Protein AF-A0A354BL62-F1 (afdb_monomer_lite)

pLDDT: mean 86.64, std 10.57, range [42.72, 97.19]

Foldseek 3Di:
DPDPVNVDDPLVVVLVVLLVVLVVLVVVLVVLVVLLVVLLVCLQPPQDPVSVVSLVVSLVVLVVSLVVLVVVLVVLVCVLPDPDPPADPVSSVSSVVSNVSSVVSNVSSVVSNVSSVVSVVSNVVNVVVVVVLVVLVVCLVCVLVVVVVVLVVVVPDPDPDDPLVPDPCSVVVSVVVSVVSNVVSVVVCVVVVSD

Radius of gyration: 34.79 Å; chains: 1; bounding box: 54×49×103 Å

Structure (mmCIF, N/CA/C/O backbone):
data_AF-A0A354BL62-F1
#
_entry.id   AF-A0A354BL62-F1
#
loop_
_atom_site.group_PDB
_atom_site.id
_atom_site.type_symbol
_atom_site.label_atom_id
_atom_site.label_alt_id
_atom_site.label_comp_id
_atom_site.label_asym_id
_atom_site.label_entity_id
_atom_site.label_seq_id
_atom_site.pdbx_PDB_ins_code
_atom_site.Cartn_x
_atom_site.Cartn_y
_atom_site.Cartn_z
_atom_site.occupancy
_atom_site.B_iso_or_equiv
_atom_site.auth_seq_id
_atom_site.auth_comp_id
_atom_site.auth_asym_id
_atom_site.auth_atom_id
_atom_site.pdbx_PDB_model_num
ATOM 1 N N . GLY A 1 1 ? -26.476 -28.490 31.263 1.00 42.72 1 GLY A N 1
ATOM 2 C CA . GLY A 1 1 ? -25.142 -27.968 31.622 1.00 42.72 1 GLY A CA 1
ATOM 3 C C . GLY A 1 1 ? -25.288 -26.717 32.466 1.00 42.72 1 GLY A C 1
ATOM 4 O O . GLY A 1 1 ? -26.077 -25.851 32.110 1.00 42.72 1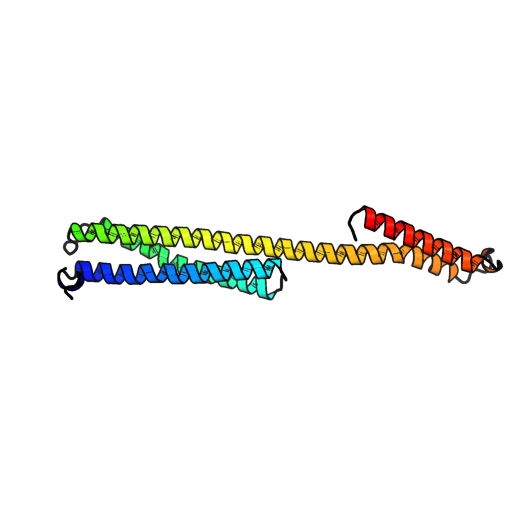 GLY A O 1
ATOM 5 N N . LYS A 1 2 ? -24.596 -26.638 33.608 1.00 45.94 2 LYS A N 1
ATOM 6 C CA . LYS A 1 2 ? -24.601 -25.475 34.512 1.00 45.94 2 LYS A CA 1
ATOM 7 C C . LYS A 1 2 ? -23.584 -24.431 34.017 1.00 45.94 2 LYS A C 1
ATOM 9 O O . LYS A 1 2 ? -22.459 -24.403 34.497 1.00 45.94 2 LYS A O 1
ATOM 14 N N . GLY A 1 3 ? -23.951 -23.618 33.026 1.00 61.97 3 GLY A N 1
ATOM 15 C CA . GLY A 1 3 ? -23.095 -22.517 32.557 1.00 61.97 3 GLY A CA 1
ATOM 16 C C . GLY A 1 3 ? -22.938 -21.431 33.628 1.00 61.97 3 GLY A C 1
ATOM 17 O O . GLY A 1 3 ? -23.894 -21.165 34.357 1.00 61.97 3 GLY A O 1
ATOM 18 N N . ARG A 1 4 ? -21.757 -20.800 33.719 1.00 61.59 4 ARG A N 1
ATOM 19 C CA . ARG A 1 4 ? -21.455 -19.708 34.674 1.00 61.59 4 ARG A CA 1
ATOM 20 C C . ARG A 1 4 ? -22.483 -18.562 34.614 1.00 61.59 4 ARG A C 1
ATOM 22 O O . ARG A 1 4 ? -22.845 -18.025 35.652 1.00 61.59 4 ARG A O 1
ATOM 29 N N . LEU A 1 5 ? -23.074 -18.313 33.439 1.00 63.69 5 LEU A N 1
ATOM 30 C CA . LEU A 1 5 ? -24.197 -17.383 33.229 1.00 63.69 5 LEU A CA 1
ATOM 31 C C . LEU A 1 5 ? -25.442 -17.652 34.092 1.00 63.69 5 LEU A C 1
ATOM 33 O O . LEU A 1 5 ? -26.167 -16.720 34.402 1.00 63.69 5 LEU A O 1
ATOM 37 N N . ARG A 1 6 ? -25.721 -18.907 34.468 1.00 63.19 6 ARG A N 1
ATOM 38 C CA . ARG A 1 6 ? -26.885 -19.258 35.306 1.00 63.19 6 ARG A CA 1
ATOM 39 C C . ARG A 1 6 ? -26.602 -19.186 36.808 1.00 63.19 6 ARG A C 1
ATOM 41 O O . ARG A 1 6 ? -27.535 -19.327 37.589 1.00 63.19 6 ARG A O 1
ATOM 48 N N . GLN A 1 7 ? -25.334 -19.062 37.202 1.00 66.81 7 GLN A N 1
ATOM 49 C CA . GLN A 1 7 ? -24.907 -19.040 38.607 1.00 66.81 7 GLN A CA 1
ATOM 50 C C . GLN A 1 7 ? -24.552 -17.630 39.093 1.00 66.81 7 GLN A C 1
ATOM 52 O O . GLN A 1 7 ? -24.546 -17.400 40.297 1.00 66.81 7 GLN A O 1
ATOM 57 N N . ASN A 1 8 ? -24.283 -16.704 38.171 1.00 67.50 8 ASN A N 1
ATOM 58 C CA . ASN A 1 8 ? -23.889 -15.334 38.477 1.00 67.50 8 ASN A CA 1
ATOM 59 C C . ASN A 1 8 ? -25.064 -14.351 38.329 1.00 67.50 8 ASN A C 1
ATOM 61 O O . ASN A 1 8 ? -26.072 -14.661 37.691 1.00 67.50 8 ASN A O 1
ATOM 65 N N . GLY A 1 9 ? -24.928 -13.172 38.942 1.00 77.94 9 GLY A N 1
ATOM 66 C CA . GLY A 1 9 ? -25.934 -12.112 38.927 1.00 77.94 9 GLY A CA 1
ATOM 67 C C . GLY A 1 9 ? -26.071 -11.392 37.580 1.00 77.94 9 GLY A C 1
ATOM 68 O O . GLY A 1 9 ? -25.424 -11.720 36.583 1.00 77.94 9 GLY A O 1
ATOM 69 N N . SER A 1 10 ? -26.933 -10.372 37.555 1.00 81.12 10 SER A N 1
ATOM 70 C CA . SER A 1 10 ? -27.173 -9.513 36.383 1.00 81.12 10 SER A CA 1
ATOM 71 C C . SER A 1 10 ? -25.921 -8.777 35.891 1.00 81.12 10 SER A C 1
ATOM 73 O O . SER A 1 10 ? -25.842 -8.403 34.725 1.00 81.12 10 SER A O 1
ATOM 75 N N . ASP A 1 11 ? -24.937 -8.592 36.764 1.00 78.50 11 ASP A N 1
ATOM 76 C CA . ASP A 1 11 ? -23.642 -7.980 36.482 1.00 78.50 11 ASP A CA 1
ATOM 77 C C . ASP A 1 11 ? -22.783 -8.827 35.530 1.00 78.50 11 ASP A C 1
ATOM 79 O O . ASP A 1 11 ? -22.207 -8.303 34.575 1.00 78.50 11 ASP A O 1
ATOM 83 N N . TYR A 1 12 ? -22.772 -10.148 35.713 1.00 83.25 12 TYR A N 1
ATOM 84 C CA . TYR A 1 12 ? -22.071 -11.062 34.811 1.00 83.25 12 TYR A CA 1
ATOM 85 C C . TYR A 1 12 ? -22.745 -11.171 33.437 1.00 83.25 12 TYR A C 1
ATOM 87 O O . TYR A 1 12 ? -22.063 -11.356 32.430 1.00 83.25 12 TYR A O 1
ATOM 95 N N . LEU A 1 13 ? -24.074 -11.029 33.372 1.00 85.94 13 LEU A N 1
ATOM 96 C CA . LEU A 1 13 ? -24.797 -11.004 32.097 1.00 85.94 13 LEU A CA 1
ATOM 97 C C . LEU A 1 13 ? -24.405 -9.782 31.254 1.00 85.94 13 LEU A C 1
ATOM 99 O O . LEU A 1 13 ? -24.216 -9.916 30.047 1.00 85.94 13 LEU A O 1
ATOM 103 N N . ILE A 1 14 ? -24.255 -8.611 31.883 1.00 85.25 14 ILE A N 1
ATOM 104 C CA . ILE A 1 14 ? -23.793 -7.392 31.202 1.00 85.25 14 ILE A CA 1
ATOM 105 C C . ILE A 1 14 ? -22.378 -7.594 30.658 1.00 85.25 14 ILE A C 1
ATOM 107 O O . ILE A 1 14 ? -22.141 -7.292 29.491 1.00 85.25 14 ILE A O 1
ATOM 111 N N . TYR A 1 15 ? -21.467 -8.144 31.469 1.00 86.69 15 TYR A N 1
ATOM 112 C CA . TYR A 1 15 ? -20.124 -8.499 31.005 1.00 86.69 15 TYR A CA 1
ATOM 113 C C . TYR A 1 15 ? -20.184 -9.413 29.774 1.00 86.69 15 TYR A C 1
ATOM 115 O O . TYR A 1 15 ? -19.639 -9.048 28.741 1.00 86.69 15 TYR A O 1
ATOM 123 N N . ALA A 1 16 ? -20.906 -10.536 29.844 1.00 87.75 16 ALA A N 1
ATOM 124 C CA . ALA A 1 16 ? -20.961 -11.509 28.752 1.00 87.75 16 ALA A CA 1
ATOM 125 C C . ALA A 1 16 ? -21.545 -10.928 27.448 1.00 87.75 16 ALA A C 1
ATOM 127 O O . ALA A 1 16 ? -21.143 -11.327 26.359 1.00 87.75 16 ALA A O 1
ATOM 128 N N . LEU A 1 17 ? -22.491 -9.988 27.544 1.00 89.62 17 LEU A N 1
ATOM 129 C CA . LEU A 1 17 ? -23.028 -9.287 26.375 1.00 89.62 17 LEU A CA 1
ATOM 130 C C . LEU A 1 17 ? -22.008 -8.324 25.764 1.00 89.62 17 LEU A C 1
ATOM 132 O O . LEU A 1 17 ? -21.897 -8.257 24.543 1.00 89.62 17 LEU A O 1
ATOM 136 N N . ILE A 1 18 ? -21.284 -7.573 26.596 1.00 89.69 18 ILE A N 1
ATOM 137 C CA . ILE A 1 18 ? -20.258 -6.640 26.117 1.00 89.69 18 ILE A CA 1
ATOM 138 C C . ILE A 1 18 ? -19.098 -7.418 25.496 1.00 89.69 18 ILE A C 1
ATOM 140 O O . ILE A 1 18 ? -18.678 -7.074 24.398 1.00 89.69 18 ILE A O 1
ATOM 144 N N . ASP A 1 19 ? -18.635 -8.473 26.160 1.00 90.94 19 ASP A N 1
ATOM 145 C CA . ASP A 1 19 ? -17.568 -9.361 25.698 1.00 90.94 19 ASP A CA 1
ATOM 146 C C . ASP A 1 19 ? -17.887 -9.940 24.312 1.00 90.94 19 ASP A C 1
ATOM 148 O O . ASP A 1 19 ? -17.145 -9.715 23.362 1.00 90.94 19 ASP A O 1
ATOM 152 N N . ALA A 1 20 ? -19.085 -10.509 24.131 1.00 91.50 20 ALA A N 1
ATOM 153 C CA . ALA A 1 20 ? -19.524 -11.030 22.834 1.00 91.50 20 ALA A CA 1
ATOM 154 C C . ALA A 1 20 ? -19.597 -9.960 21.723 1.00 91.50 20 ALA A C 1
ATOM 156 O O . ALA A 1 20 ? -19.364 -10.257 20.549 1.00 91.50 20 ALA A O 1
ATOM 157 N N . VAL A 1 21 ? -19.940 -8.711 22.062 1.00 91.75 21 VAL A N 1
ATOM 158 C CA . VAL A 1 21 ? -19.933 -7.595 21.099 1.00 91.75 21 VAL A CA 1
ATOM 159 C C . VAL A 1 21 ? -18.503 -7.173 20.761 1.00 91.75 21 VAL A C 1
ATOM 161 O O . VAL A 1 21 ? -18.223 -6.872 19.600 1.00 91.75 21 VAL A O 1
ATOM 164 N N . VAL A 1 22 ? -17.609 -7.143 21.752 1.00 92.56 22 VAL A N 1
ATOM 165 C CA . VAL A 1 22 ? -16.188 -6.814 21.581 1.00 92.56 22 VAL A CA 1
ATOM 166 C C . VAL A 1 22 ? -15.492 -7.869 20.722 1.00 92.56 22 VAL A C 1
ATOM 168 O O . VAL A 1 22 ? -14.820 -7.502 19.759 1.00 92.56 22 VAL A O 1
ATOM 171 N N . ASP A 1 23 ? -15.751 -9.151 20.965 1.00 92.44 23 ASP A N 1
ATOM 172 C CA . ASP A 1 23 ? -15.211 -10.262 20.177 1.00 92.44 23 ASP A CA 1
ATOM 173 C C . ASP A 1 23 ? -15.564 -10.156 18.690 1.00 92.44 23 ASP A C 1
ATOM 175 O O . ASP A 1 23 ? -14.730 -10.396 17.813 1.00 92.44 23 ASP A O 1
ATOM 179 N N . GLN A 1 24 ? -16.782 -9.706 18.375 1.00 93.62 24 GLN A N 1
ATOM 180 C CA . GLN A 1 24 ? -17.212 -9.532 16.990 1.00 93.62 24 GLN A CA 1
ATOM 181 C C . GLN A 1 24 ? -16.395 -8.462 16.243 1.00 93.62 24 GLN A C 1
ATOM 183 O O . GLN A 1 24 ? -16.278 -8.531 15.015 1.00 93.62 24 GLN A O 1
ATOM 188 N N . TYR A 1 25 ? -15.799 -7.487 16.942 1.00 94.19 25 TYR A N 1
ATOM 189 C CA . TYR A 1 25 ? -14.906 -6.524 16.293 1.00 94.19 25 TYR A CA 1
ATOM 190 C C . TYR A 1 25 ? -13.630 -7.187 15.779 1.00 94.19 25 TYR A C 1
ATOM 192 O O . TYR A 1 25 ? -13.182 -6.796 14.703 1.00 94.19 25 TYR A O 1
ATOM 200 N N . PHE A 1 26 ? -13.077 -8.199 16.456 1.00 94.62 26 PHE A N 1
ATOM 201 C CA . PHE A 1 26 ? -11.903 -8.916 15.942 1.00 94.62 26 PHE A CA 1
ATOM 202 C C . PHE A 1 26 ? -12.186 -9.550 14.579 1.00 94.62 26 PHE A C 1
ATOM 204 O O . PHE A 1 26 ? -11.425 -9.324 13.642 1.00 94.62 26 PHE A O 1
ATOM 211 N N . ALA A 1 27 ? -13.331 -10.222 14.424 1.00 95.50 27 ALA A N 1
ATOM 212 C CA . ALA A 1 27 ? -13.739 -10.804 13.142 1.00 95.50 27 ALA A CA 1
ATOM 213 C C . ALA A 1 27 ? -13.899 -9.742 12.032 1.00 95.50 27 ALA A C 1
ATOM 215 O O . ALA A 1 27 ? -13.565 -9.973 10.869 1.00 95.50 27 ALA A O 1
ATOM 216 N N . VAL A 1 28 ? -14.397 -8.547 12.375 1.00 95.50 28 VAL A N 1
ATOM 217 C CA . VAL A 1 28 ? -14.493 -7.428 11.422 1.00 95.50 28 VAL A CA 1
ATOM 218 C C . VAL A 1 28 ? -13.107 -6.904 11.040 1.00 95.50 28 VAL A C 1
ATOM 220 O O . VAL A 1 28 ? -12.877 -6.602 9.868 1.00 95.50 28 VAL A O 1
ATOM 223 N N . LEU A 1 29 ? -12.189 -6.779 12.000 1.00 96.31 29 LEU A N 1
ATOM 224 C CA . LEU A 1 29 ? -10.826 -6.309 11.747 1.00 96.31 29 LEU A CA 1
ATOM 225 C C . LEU A 1 29 ? -10.021 -7.300 10.909 1.00 96.31 29 LEU A C 1
ATOM 227 O O . LEU A 1 29 ? -9.321 -6.863 10.001 1.00 96.31 29 LEU A O 1
ATOM 231 N N . GLU A 1 30 ? -10.171 -8.600 11.151 1.00 97.06 30 GLU A N 1
ATOM 232 C CA . GLU A 1 30 ? -9.557 -9.663 10.349 1.00 97.06 30 GLU A CA 1
ATOM 233 C C . GLU A 1 30 ? -10.013 -9.579 8.886 1.00 97.06 30 GLU A C 1
ATOM 235 O O . GLU A 1 30 ? -9.189 -9.453 7.980 1.00 97.06 30 GLU A O 1
ATOM 240 N N . MET A 1 31 ? -11.327 -9.476 8.652 1.00 96.69 31 MET A N 1
ATOM 241 C CA . MET A 1 31 ? -11.879 -9.291 7.304 1.00 96.69 31 MET A CA 1
ATOM 242 C C . MET A 1 31 ? -11.375 -8.005 6.628 1.00 96.69 31 MET A C 1
ATOM 244 O O . MET A 1 31 ? -11.170 -7.967 5.411 1.00 96.69 31 MET A O 1
ATOM 248 N N . LEU A 1 32 ? -11.217 -6.913 7.383 1.00 96.56 32 LEU A N 1
ATOM 249 C CA . LEU A 1 32 ? -10.642 -5.677 6.849 1.00 96.56 32 LEU A CA 1
ATOM 250 C C . LEU A 1 32 ? -9.154 -5.848 6.525 1.00 96.56 32 LEU A C 1
ATOM 252 O O . LEU A 1 32 ? -8.730 -5.347 5.487 1.00 96.56 32 LEU A O 1
ATOM 256 N N . GLY A 1 33 ? -8.399 -6.568 7.355 1.00 97.06 33 GLY A N 1
ATOM 257 C CA . GLY A 1 33 ? -7.001 -6.930 7.117 1.00 97.06 33 GLY A CA 1
ATOM 258 C C . GLY A 1 33 ? -6.815 -7.687 5.809 1.00 97.06 33 GLY A C 1
ATOM 259 O O . GLY A 1 33 ? -6.118 -7.195 4.923 1.00 97.06 33 GLY A O 1
ATOM 260 N N . GLU A 1 34 ? -7.541 -8.788 5.619 1.00 97.12 34 GLU A N 1
ATOM 261 C CA . GLU A 1 34 ? -7.486 -9.575 4.376 1.00 97.12 34 GLU A CA 1
ATOM 262 C C . GLU A 1 34 ? -7.828 -8.731 3.135 1.00 97.12 34 GLU A C 1
ATOM 264 O O . GLU A 1 34 ? -7.203 -8.840 2.076 1.00 97.12 34 GLU A O 1
ATOM 269 N N . ARG A 1 35 ? -8.815 -7.830 3.247 1.00 96.06 35 ARG A N 1
ATOM 270 C CA . ARG A 1 35 ? -9.174 -6.917 2.147 1.00 96.06 35 ARG A CA 1
ATOM 271 C C . ARG A 1 35 ? -8.064 -5.926 1.818 1.00 96.06 35 ARG A C 1
ATOM 273 O O . ARG A 1 35 ? -7.946 -5.540 0.651 1.00 96.06 35 ARG A O 1
ATOM 280 N N . ILE A 1 36 ? -7.304 -5.481 2.817 1.00 96.19 36 ILE A N 1
ATOM 281 C CA . ILE A 1 36 ? -6.159 -4.583 2.634 1.00 96.19 36 ILE A CA 1
ATOM 282 C C . ILE A 1 36 ? -5.022 -5.332 1.947 1.00 96.19 36 ILE A C 1
ATOM 284 O O . ILE A 1 36 ? -4.511 -4.830 0.949 1.00 96.19 36 ILE A O 1
ATOM 288 N N . GLU A 1 37 ? -4.691 -6.540 2.399 1.00 95.38 37 GLU A N 1
ATOM 289 C CA . GLU A 1 37 ? -3.663 -7.384 1.774 1.00 95.38 37 GLU A CA 1
ATOM 290 C C . GLU A 1 37 ? -4.003 -7.683 0.306 1.00 95.38 37 GLU A C 1
ATOM 292 O O . GLU A 1 37 ? -3.226 -7.372 -0.599 1.00 95.38 37 GLU A O 1
ATOM 297 N N . SER A 1 38 ? -5.230 -8.136 0.034 1.00 93.94 38 SER A N 1
ATOM 298 C CA . SER A 1 38 ? -5.716 -8.353 -1.337 1.00 93.94 38 SER A CA 1
ATOM 299 C C . SER A 1 38 ? -5.688 -7.075 -2.188 1.00 93.94 38 SER A C 1
ATOM 301 O O . SER A 1 38 ? -5.540 -7.108 -3.415 1.00 93.94 38 SER A O 1
ATOM 303 N N . LEU A 1 39 ? -5.883 -5.906 -1.574 1.00 94.00 39 LEU A N 1
ATOM 304 C CA . LEU A 1 39 ? -5.743 -4.638 -2.278 1.00 94.00 39 LEU A CA 1
ATOM 305 C C . LEU A 1 39 ? -4.274 -4.334 -2.597 1.00 94.00 39 LEU A C 1
ATOM 307 O O . LEU A 1 39 ? -3.997 -3.914 -3.720 1.00 94.00 39 LEU A O 1
ATOM 311 N N . GLN A 1 40 ? -3.350 -4.565 -1.666 1.00 93.00 40 GLN A N 1
ATOM 312 C CA . GLN A 1 40 ? -1.917 -4.351 -1.881 1.00 93.00 40 GLN A CA 1
ATOM 313 C C . GLN A 1 40 ? -1.380 -5.214 -3.026 1.00 93.00 40 GLN A C 1
ATOM 315 O O . GLN A 1 40 ? -0.710 -4.686 -3.916 1.00 93.00 40 GLN A O 1
ATOM 320 N N . GLU A 1 41 ? -1.757 -6.493 -3.081 1.00 91.94 41 GLU A N 1
ATOM 321 C CA . GLU A 1 41 ? -1.394 -7.378 -4.196 1.00 91.94 41 GLU A CA 1
ATOM 322 C C . GLU A 1 41 ? -1.866 -6.822 -5.549 1.00 91.94 41 GLU A C 1
ATOM 324 O O . GLU A 1 41 ? -1.102 -6.759 -6.516 1.00 91.94 41 GLU A O 1
ATOM 329 N N . ARG A 1 42 ? -3.112 -6.330 -5.617 1.00 89.62 42 ARG A N 1
ATOM 330 C CA . ARG A 1 42 ? -3.671 -5.725 -6.839 1.00 89.62 42 ARG A CA 1
ATOM 331 C C . ARG A 1 42 ? -2.954 -4.440 -7.246 1.00 89.62 42 ARG A C 1
ATOM 333 O O . ARG A 1 42 ? -2.746 -4.222 -8.437 1.00 89.62 42 ARG A O 1
ATOM 340 N N . VAL A 1 43 ? -2.580 -3.594 -6.284 1.00 91.19 43 VAL A N 1
ATOM 341 C CA . VAL A 1 43 ? -1.824 -2.354 -6.538 1.00 91.19 43 VAL A CA 1
ATOM 342 C C . VAL A 1 43 ? -0.463 -2.656 -7.174 1.00 91.19 43 VAL A C 1
ATOM 344 O O . VAL A 1 43 ? -0.022 -1.931 -8.073 1.00 91.19 43 VAL A O 1
ATOM 347 N N . MET A 1 44 ? 0.205 -3.709 -6.703 1.00 87.25 44 MET A N 1
ATOM 348 C CA . MET A 1 44 ? 1.508 -4.120 -7.221 1.00 87.25 44 MET A CA 1
ATOM 349 C C . MET A 1 44 ? 1.404 -4.768 -8.605 1.00 87.25 44 MET A C 1
ATOM 351 O O . MET A 1 44 ? 2.265 -4.524 -9.447 1.00 87.25 44 MET A O 1
ATOM 355 N N . ALA A 1 45 ? 0.361 -5.565 -8.849 1.00 87.50 45 ALA A N 1
ATOM 356 C CA . ALA A 1 45 ? 0.196 -6.287 -10.108 1.00 87.50 45 ALA A CA 1
ATOM 357 C C . ALA A 1 45 ? -0.293 -5.398 -11.266 1.00 87.50 45 ALA A C 1
ATOM 359 O O . ALA A 1 45 ? 0.291 -5.426 -12.349 1.00 87.50 45 ALA A O 1
ATOM 360 N N . ASP A 1 46 ? -1.365 -4.624 -11.062 1.00 86.50 46 ASP A N 1
ATOM 361 C CA . ASP A 1 46 ? -1.960 -3.783 -12.110 1.00 86.50 46 ASP A CA 1
ATOM 362 C C . ASP A 1 46 ? -2.709 -2.582 -11.498 1.00 86.50 46 ASP A C 1
ATOM 364 O O . ASP A 1 46 ? -3.902 -2.675 -11.175 1.00 86.50 46 ASP A O 1
ATOM 368 N N . PRO A 1 47 ? -2.033 -1.433 -11.297 1.00 85.06 47 PRO A N 1
ATOM 369 C CA . PRO A 1 47 ? -2.654 -0.263 -10.690 1.00 85.06 47 PRO A CA 1
ATOM 370 C C . PRO A 1 47 ? -3.690 0.357 -11.639 1.00 85.06 47 PRO A C 1
ATOM 372 O O . PRO A 1 47 ? -3.351 0.969 -12.654 1.00 85.06 47 PRO A O 1
ATOM 375 N N . LYS A 1 48 ? -4.972 0.250 -11.274 1.00 89.62 48 LYS A N 1
ATOM 376 C CA . LYS A 1 48 ? -6.097 0.871 -11.989 1.00 89.62 48 LYS A CA 1
ATOM 377 C C . LYS A 1 48 ? -6.666 2.063 -11.215 1.00 89.62 48 LYS A C 1
ATOM 379 O O . LYS A 1 48 ? -6.577 2.086 -9.987 1.00 89.62 48 LYS A O 1
ATOM 384 N N . PRO A 1 49 ? -7.347 3.012 -11.887 1.00 86.38 49 PRO A N 1
ATOM 385 C CA . PRO A 1 49 ? -8.048 4.107 -11.208 1.00 86.38 49 PRO A CA 1
ATOM 386 C C . PRO A 1 49 ? -9.060 3.628 -10.151 1.00 86.38 49 PRO A C 1
ATOM 388 O O . PRO A 1 49 ? -9.237 4.268 -9.117 1.00 86.38 49 PRO A O 1
ATOM 391 N N . GLU A 1 50 ? -9.690 2.473 -10.377 1.00 90.12 50 GLU A N 1
ATOM 392 C CA . GLU A 1 50 ? -10.601 1.820 -9.425 1.00 90.12 50 GLU A CA 1
ATOM 393 C C . GLU A 1 50 ? -9.897 1.410 -8.122 1.00 90.12 50 GLU A C 1
ATOM 395 O O . GLU A 1 50 ? -10.487 1.462 -7.042 1.00 90.12 50 GLU A O 1
ATOM 400 N N . THR A 1 51 ? -8.613 1.051 -8.187 1.00 90.19 51 THR A N 1
ATOM 401 C CA . THR A 1 51 ? -7.820 0.663 -7.016 1.00 90.19 51 THR A CA 1
ATOM 402 C C . THR A 1 51 ? -7.705 1.818 -6.021 1.00 90.19 51 THR A C 1
ATOM 404 O O . THR A 1 51 ? -7.852 1.606 -4.818 1.00 90.19 51 THR A O 1
ATOM 407 N N . LEU A 1 52 ? -7.554 3.055 -6.508 1.00 91.69 52 LEU A N 1
ATOM 408 C CA . LEU A 1 52 ? -7.537 4.252 -5.663 1.00 91.69 52 LEU A CA 1
ATOM 409 C C . LEU A 1 52 ? -8.874 4.460 -4.932 1.00 91.69 52 LEU A C 1
ATOM 411 O O . LEU A 1 52 ? -8.893 4.800 -3.747 1.00 91.69 52 LEU A O 1
ATOM 415 N N . GLN A 1 53 ? -10.000 4.212 -5.608 1.00 92.81 53 GLN A N 1
ATOM 416 C CA . GLN A 1 53 ? -11.323 4.294 -4.981 1.00 92.81 53 GLN A CA 1
ATOM 417 C C . GLN A 1 53 ? -11.473 3.257 -3.862 1.00 92.81 53 GLN A C 1
ATOM 419 O O . GLN A 1 53 ? -11.967 3.586 -2.781 1.00 92.81 53 GLN A O 1
ATOM 424 N N . ASN A 1 54 ? -10.980 2.035 -4.082 1.00 93.38 54 ASN A N 1
ATOM 425 C CA . ASN A 1 54 ? -10.997 0.973 -3.077 1.00 93.38 54 ASN A CA 1
ATOM 426 C C . ASN A 1 54 ? -10.120 1.306 -1.854 1.00 93.38 54 ASN A C 1
ATOM 428 O O . ASN A 1 54 ? -10.557 1.083 -0.723 1.00 93.38 54 ASN A O 1
ATOM 432 N N . ILE A 1 55 ? -8.942 1.919 -2.049 1.00 94.38 55 ILE A N 1
ATOM 433 C CA . ILE A 1 55 ? -8.093 2.424 -0.947 1.00 94.38 55 ILE A CA 1
ATOM 434 C C . ILE A 1 55 ? -8.873 3.436 -0.099 1.00 94.38 55 ILE A C 1
ATOM 436 O O . ILE A 1 55 ? -8.932 3.329 1.130 1.00 94.38 55 ILE A O 1
ATOM 440 N N . HIS A 1 56 ? -9.520 4.412 -0.742 1.00 94.19 56 HIS A N 1
ATOM 441 C CA . HIS A 1 56 ? -10.320 5.412 -0.034 1.00 94.19 56 HIS A CA 1
ATOM 442 C C . HIS A 1 56 ? -11.536 4.804 0.677 1.00 94.19 56 HIS A C 1
ATOM 444 O O . HIS A 1 56 ? -11.867 5.235 1.786 1.00 94.19 56 HIS A O 1
ATOM 450 N N . ALA A 1 57 ? -12.185 3.803 0.079 1.00 95.25 57 ALA A N 1
ATOM 451 C CA . ALA A 1 57 ? -13.300 3.093 0.694 1.00 95.25 57 ALA A CA 1
ATOM 452 C C . ALA A 1 57 ? -12.866 2.370 1.980 1.00 95.25 57 ALA A C 1
ATOM 454 O O . ALA A 1 57 ? -13.494 2.574 3.022 1.00 95.25 57 ALA A O 1
ATOM 455 N N . LEU A 1 58 ? -11.757 1.620 1.947 1.00 95.81 58 LEU A N 1
ATOM 456 C CA . LEU A 1 58 ? -11.197 0.956 3.133 1.00 95.81 58 LEU A CA 1
ATOM 457 C C . LEU A 1 58 ? -10.785 1.966 4.209 1.00 95.81 58 LEU A C 1
ATOM 459 O O . LEU A 1 58 ? -11.118 1.794 5.382 1.00 95.81 58 LEU A O 1
ATOM 463 N N . LYS A 1 59 ? -10.161 3.086 3.819 1.00 95.25 59 LYS A N 1
ATOM 464 C CA . LYS A 1 59 ? -9.817 4.172 4.753 1.00 95.25 59 LYS A CA 1
ATOM 465 C C . LYS A 1 59 ? -11.051 4.733 5.467 1.00 95.25 59 LYS A C 1
ATOM 467 O O . LYS A 1 59 ? -10.996 5.001 6.668 1.00 95.25 59 LYS A O 1
ATOM 472 N N . ARG A 1 60 ? -12.171 4.910 4.752 1.00 95.75 60 ARG A N 1
ATOM 473 C CA . ARG A 1 60 ? -13.444 5.357 5.350 1.00 95.75 60 ARG A CA 1
ATOM 474 C C . ARG A 1 60 ? -14.055 4.295 6.263 1.00 95.75 60 ARG A C 1
ATOM 476 O O . ARG A 1 60 ? -14.549 4.661 7.325 1.00 95.75 60 ARG A O 1
ATOM 483 N N . GLN A 1 61 ? -14.004 3.018 5.880 1.00 95.62 61 GLN A N 1
ATOM 484 C CA . GLN A 1 61 ? -14.497 1.910 6.708 1.00 95.62 61 GLN A CA 1
ATOM 485 C C . GLN A 1 61 ? -13.717 1.806 8.027 1.00 95.62 61 GLN A C 1
ATOM 487 O O . GLN A 1 61 ? -14.334 1.807 9.088 1.00 95.62 61 GLN A O 1
ATOM 492 N N . LEU A 1 62 ? -12.381 1.848 7.994 1.00 95.44 62 LEU A N 1
ATOM 493 C CA . LEU A 1 62 ? -11.557 1.861 9.211 1.00 95.44 62 LEU A CA 1
ATOM 494 C C . LEU A 1 62 ? -11.843 3.073 10.103 1.00 95.44 62 LEU A C 1
ATOM 496 O O . LEU A 1 62 ? -11.926 2.946 11.321 1.00 95.44 62 LEU A O 1
ATOM 500 N N . LEU A 1 63 ? -12.035 4.257 9.511 1.00 95.12 63 LEU A N 1
ATOM 501 C CA . LEU A 1 63 ? -12.393 5.456 10.272 1.00 95.12 63 LEU A CA 1
ATOM 502 C C . LEU A 1 63 ? -13.762 5.311 10.956 1.00 95.12 63 LEU A C 1
ATOM 504 O O . LEU A 1 63 ? -13.942 5.791 12.075 1.00 95.12 63 LEU A O 1
ATOM 508 N N . PHE A 1 64 ? -14.721 4.662 10.293 1.00 95.19 64 PHE A N 1
ATOM 509 C CA . PHE A 1 64 ? -16.025 4.362 10.876 1.00 95.19 64 PHE A CA 1
ATOM 510 C C . PHE A 1 64 ? -15.892 3.418 12.077 1.00 95.19 64 PHE A C 1
ATOM 512 O O . PHE A 1 64 ? -16.392 3.748 13.152 1.00 95.19 64 PHE A O 1
ATOM 519 N N . VAL A 1 65 ? -15.143 2.317 11.935 1.00 94.12 65 VAL A N 1
ATOM 520 C CA . VAL A 1 65 ? -14.886 1.376 13.041 1.00 94.12 65 VAL A CA 1
ATOM 521 C C . VAL A 1 65 ? -14.174 2.083 14.197 1.00 94.12 65 VAL A C 1
ATOM 523 O O . VAL A 1 65 ? -14.623 1.994 15.337 1.00 94.12 65 VAL A O 1
ATOM 526 N N . ARG A 1 66 ? -13.142 2.890 13.916 1.00 94.00 66 ARG A N 1
ATOM 527 C CA . ARG A 1 66 ? -12.438 3.680 14.940 1.00 94.00 66 ARG A CA 1
ATOM 528 C C . ARG A 1 66 ? -13.387 4.573 15.739 1.00 94.00 66 ARG A C 1
ATOM 530 O O . ARG A 1 66 ? -13.284 4.634 16.960 1.00 94.00 66 ARG A O 1
ATOM 537 N N . ARG A 1 67 ? -14.300 5.281 15.065 1.00 93.56 67 ARG A N 1
ATOM 538 C CA . ARG A 1 67 ? -15.273 6.169 15.726 1.00 93.56 67 ARG A CA 1
ATOM 539 C C . ARG A 1 67 ? -16.256 5.409 16.619 1.00 93.56 67 ARG A C 1
ATOM 541 O O . ARG A 1 67 ? -16.732 5.998 17.581 1.00 93.56 67 ARG A O 1
ATOM 548 N N . ALA A 1 68 ? -16.543 4.144 16.312 1.00 91.38 68 ALA A N 1
ATOM 549 C CA . ALA A 1 68 ? -17.396 3.286 17.133 1.00 91.38 68 ALA A CA 1
ATOM 550 C C . ALA A 1 68 ? -16.645 2.684 18.336 1.00 91.38 68 ALA A C 1
ATOM 552 O O . ALA A 1 68 ? -17.179 2.656 19.441 1.00 91.38 68 ALA A O 1
ATOM 553 N N . VAL A 1 69 ? -15.397 2.248 18.139 1.00 92.25 69 VAL A N 1
ATOM 554 C CA . VAL A 1 69 ? -14.594 1.558 19.165 1.00 92.25 69 VAL A CA 1
ATOM 555 C C . VAL A 1 69 ? -13.962 2.530 20.166 1.00 92.25 69 VAL A C 1
ATOM 557 O O . VAL A 1 69 ? -13.865 2.225 21.352 1.00 92.25 69 VAL A O 1
ATOM 560 N N . TRP A 1 70 ? -13.539 3.720 19.732 1.00 90.75 70 TRP A N 1
ATOM 561 C CA . TRP A 1 70 ? -12.819 4.646 20.614 1.00 90.75 70 TRP A CA 1
ATOM 562 C C . TRP A 1 70 ? -13.617 5.057 21.867 1.00 90.75 70 TRP A C 1
ATOM 564 O O . TRP A 1 70 ? -13.065 4.971 22.964 1.00 90.75 70 TRP A O 1
ATOM 574 N N . PRO A 1 71 ? -14.909 5.436 21.770 1.00 91.06 71 PRO A N 1
ATOM 575 C CA . PRO A 1 71 ? -15.714 5.741 22.953 1.00 91.06 71 PRO A CA 1
ATOM 576 C C . PRO A 1 71 ? -15.934 4.520 23.855 1.00 91.06 71 PRO A C 1
ATOM 578 O O . PRO A 1 71 ? -16.054 4.672 25.069 1.00 91.06 71 PRO A O 1
ATOM 581 N N . LEU A 1 72 ? -15.961 3.310 23.281 1.00 88.56 72 LEU A N 1
ATOM 582 C CA . LEU A 1 72 ? -16.133 2.065 24.031 1.00 88.56 72 LEU A CA 1
ATOM 583 C C . LEU A 1 72 ? -14.960 1.828 24.989 1.00 88.56 72 LEU A C 1
ATOM 585 O O . LEU A 1 72 ? -15.180 1.443 26.136 1.00 88.56 72 LEU A O 1
ATOM 589 N N . ARG A 1 73 ? -13.730 2.143 24.562 1.00 88.56 73 ARG A N 1
ATOM 590 C CA . ARG A 1 73 ? -12.533 2.083 25.418 1.00 88.56 73 ARG A CA 1
ATOM 591 C C . ARG A 1 73 ? -12.706 2.922 26.681 1.00 88.56 73 ARG A C 1
ATOM 593 O O . ARG A 1 73 ? -12.403 2.469 27.782 1.00 88.56 73 ARG A O 1
ATOM 600 N N . GLU A 1 74 ? -13.186 4.148 26.517 1.00 87.81 74 GLU A N 1
ATOM 601 C CA . GLU A 1 74 ? -13.350 5.088 27.623 1.00 87.81 74 GLU A CA 1
ATOM 602 C C . GLU A 1 74 ? -14.530 4.702 28.523 1.00 87.81 74 GLU A C 1
ATOM 604 O O . GLU A 1 74 ? -14.409 4.738 29.747 1.00 87.81 74 GLU A O 1
ATOM 609 N N . ALA A 1 75 ? -15.627 4.221 27.930 1.00 88.31 75 ALA A N 1
ATOM 610 C CA . ALA A 1 75 ? -16.773 3.688 28.660 1.00 88.31 75 ALA A CA 1
ATOM 611 C C . ALA A 1 75 ? -16.397 2.477 29.532 1.00 88.31 75 ALA A C 1
ATOM 613 O O . ALA A 1 75 ? -16.744 2.450 30.713 1.00 88.31 75 ALA A O 1
ATOM 614 N N . ILE A 1 76 ? -15.644 1.511 28.994 1.00 86.75 76 ILE A N 1
ATOM 615 C CA . ILE A 1 76 ? -15.206 0.325 29.749 1.00 86.75 76 ILE A CA 1
ATOM 616 C C . ILE A 1 76 ? -14.178 0.707 30.819 1.00 86.75 76 ILE A C 1
ATOM 618 O O . ILE A 1 76 ? -14.255 0.203 31.936 1.00 86.75 76 ILE A O 1
ATOM 622 N N . ASN A 1 77 ? -13.255 1.631 30.530 1.00 86.44 77 ASN A N 1
ATOM 623 C CA . ASN A 1 77 ? -12.311 2.133 31.535 1.00 86.44 77 ASN A CA 1
ATOM 624 C C . ASN A 1 77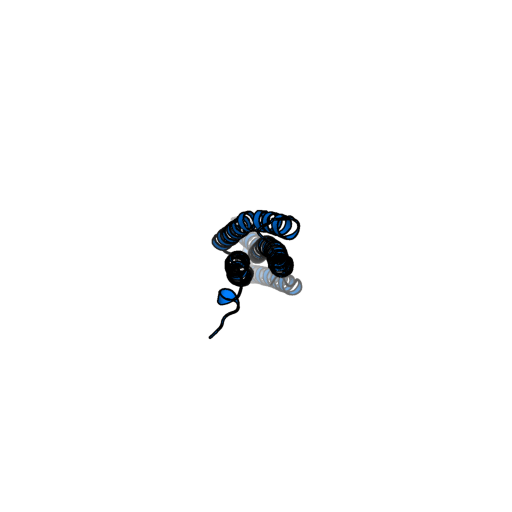 ? -13.024 2.827 32.705 1.00 86.44 77 ASN A C 1
ATOM 626 O O . ASN A 1 77 ? -12.638 2.666 33.862 1.00 86.44 77 ASN A O 1
ATOM 630 N N . ASN A 1 78 ? -14.080 3.590 32.421 1.00 85.44 78 ASN A N 1
ATOM 631 C CA . ASN A 1 78 ? -14.893 4.194 33.469 1.00 85.44 78 ASN A CA 1
ATOM 632 C C . ASN A 1 78 ? -15.640 3.121 34.264 1.00 85.44 78 ASN A C 1
ATOM 634 O O . ASN A 1 78 ? -15.686 3.204 35.489 1.00 85.44 78 ASN A O 1
ATOM 638 N N . LEU A 1 79 ? -16.169 2.092 33.599 1.00 80.75 79 LEU A N 1
ATOM 639 C CA . LEU A 1 79 ? -16.887 0.999 34.253 1.00 80.75 79 LEU A CA 1
ATOM 640 C C . LEU A 1 79 ? -15.971 0.133 35.136 1.00 80.75 79 LEU A C 1
ATOM 642 O O . LEU A 1 79 ? -16.393 -0.295 36.205 1.00 80.75 79 LEU A O 1
ATOM 646 N N . SER A 1 80 ? -14.712 -0.074 34.734 1.00 76.94 80 SER A N 1
ATOM 647 C CA . SER A 1 80 ? -13.729 -0.846 35.506 1.00 76.94 80 SER A CA 1
ATOM 648 C C . SER A 1 80 ? -13.211 -0.102 36.743 1.00 76.94 80 SER A C 1
ATOM 650 O O . SER A 1 80 ? -12.854 -0.738 37.735 1.00 76.94 80 SER A O 1
ATOM 652 N N . ARG A 1 81 ? -13.190 1.239 36.706 1.00 77.62 81 ARG A N 1
ATOM 653 C CA . ARG A 1 81 ? -12.737 2.098 37.816 1.00 77.62 81 ARG A CA 1
ATOM 654 C C . ARG A 1 81 ? -13.860 2.581 38.732 1.00 77.62 81 ARG A C 1
ATOM 656 O O . ARG A 1 81 ? -13.575 2.995 39.851 1.00 77.62 81 ARG A O 1
ATOM 663 N N . SER A 1 82 ? -15.107 2.574 38.269 1.00 71.50 82 SER A N 1
ATOM 664 C CA . SER A 1 82 ? -16.235 3.103 39.040 1.00 71.50 82 SER A CA 1
ATOM 665 C C . SER A 1 82 ? -16.622 2.170 40.184 1.00 71.50 82 SER A C 1
ATOM 667 O O . SER A 1 82 ? -16.798 0.965 40.002 1.00 71.50 82 SER A O 1
ATOM 669 N N . GLU A 1 83 ? -16.840 2.740 41.368 1.00 65.06 83 GLU A N 1
ATOM 670 C CA . GLU A 1 83 ? -17.482 2.057 42.493 1.00 65.06 83 GLU A CA 1
ATOM 671 C C . GLU A 1 83 ? -19.002 2.019 42.273 1.00 65.06 83 GLU A C 1
ATOM 673 O O . GLU A 1 83 ? -19.777 2.733 42.907 1.00 65.06 83 GLU A O 1
ATOM 678 N N . CYS A 1 84 ? -19.451 1.218 41.303 1.00 66.12 84 CYS A N 1
ATOM 679 C CA . CYS A 1 84 ? -20.878 1.003 41.089 1.00 66.12 84 CYS A CA 1
ATOM 680 C C . CYS A 1 84 ? -21.430 0.009 42.126 1.00 66.12 84 CYS A C 1
ATOM 682 O O . CYS A 1 84 ? -20.926 -1.111 42.200 1.00 66.12 84 CYS A O 1
ATOM 684 N N . PRO A 1 85 ? -22.533 0.331 42.833 1.00 64.81 85 PRO A N 1
ATOM 685 C CA . PRO A 1 85 ? -23.165 -0.572 43.807 1.00 64.81 85 PRO A CA 1
ATOM 686 C C . PRO A 1 85 ? -23.620 -1.915 43.214 1.00 64.81 85 PRO A C 1
ATOM 688 O O . PRO A 1 85 ? -23.847 -2.877 43.938 1.00 64.81 85 PRO A O 1
ATOM 691 N N . PHE A 1 86 ? -23.781 -1.964 41.890 1.00 65.75 86 PHE A N 1
ATOM 692 C CA . PHE A 1 86 ? -24.254 -3.124 41.139 1.00 65.75 86 PHE A CA 1
ATOM 693 C C . PHE A 1 86 ? -23.121 -4.021 40.610 1.00 65.75 86 PHE A C 1
ATOM 695 O O . PHE A 1 86 ? -23.412 -5.079 40.060 1.00 65.75 86 PHE A O 1
ATOM 702 N N . LEU A 1 87 ? -21.851 -3.615 40.750 1.00 67.25 87 LEU A N 1
ATOM 703 C CA . LEU A 1 87 ? -20.682 -4.368 40.284 1.00 67.25 87 LEU A CA 1
ATOM 704 C C . LEU A 1 87 ? -19.909 -4.936 41.475 1.00 67.25 87 LEU A C 1
ATOM 706 O O . LEU A 1 87 ? -19.272 -4.199 42.225 1.00 67.25 87 LEU A O 1
ATOM 710 N N . HIS A 1 88 ? -19.930 -6.259 41.624 1.00 71.00 88 HIS A N 1
ATOM 711 C CA . HIS A 1 88 ? -19.130 -6.937 42.641 1.00 71.00 88 HIS A CA 1
ATOM 712 C C . HIS A 1 88 ? -17.654 -7.027 42.209 1.00 71.00 88 HIS A C 1
ATOM 714 O O . HIS A 1 88 ? -17.347 -7.114 41.021 1.00 71.00 88 HIS A O 1
ATOM 720 N N . GLU A 1 89 ? -16.729 -7.054 43.176 1.00 69.50 89 GLU A N 1
ATOM 721 C CA . GLU A 1 89 ? -15.276 -7.194 42.952 1.00 69.50 89 GLU A CA 1
ATOM 722 C C . GLU A 1 89 ? -14.857 -8.298 41.954 1.00 69.50 89 GLU A C 1
ATOM 724 O O . GLU A 1 89 ? -14.072 -8.002 41.052 1.00 69.50 89 GLU A O 1
ATOM 729 N N . PRO A 1 90 ? -15.384 -9.542 42.003 1.00 72.62 90 PRO A N 1
ATOM 730 C CA . PRO A 1 90 ? -15.048 -10.558 40.998 1.00 72.62 90 PRO A CA 1
ATOM 731 C C . PRO A 1 90 ? -15.453 -10.161 39.570 1.00 72.62 90 PRO A C 1
ATOM 733 O O . PRO A 1 90 ? -14.807 -10.579 38.612 1.00 72.62 90 PRO A O 1
ATOM 736 N N . THR A 1 91 ? -16.485 -9.329 39.414 1.00 73.94 91 THR A N 1
ATOM 737 C CA . THR A 1 91 ? -16.973 -8.861 38.113 1.00 73.94 91 THR A CA 1
ATOM 738 C C . THR A 1 91 ? -16.067 -7.779 37.520 1.00 73.94 91 THR A C 1
ATOM 740 O O . THR A 1 91 ? -15.891 -7.727 36.304 1.00 73.94 91 THR A O 1
ATOM 743 N N . LYS A 1 92 ? -15.390 -6.979 38.358 1.00 75.38 92 LYS A N 1
ATOM 744 C CA . LYS A 1 92 ? -14.400 -5.983 37.903 1.00 75.38 92 LYS A CA 1
ATOM 745 C C . LYS A 1 92 ? -13.216 -6.619 37.167 1.00 75.38 92 LYS A C 1
ATOM 747 O O . LYS A 1 92 ? -12.697 -6.022 36.226 1.00 75.38 92 LYS A O 1
ATOM 752 N N . LEU A 1 93 ? -12.815 -7.834 37.557 1.00 80.50 93 LEU A N 1
ATOM 753 C CA . LEU A 1 93 ? -11.731 -8.564 36.892 1.00 80.50 93 LEU A CA 1
ATOM 754 C C . LEU A 1 93 ? -12.101 -8.941 35.448 1.00 80.50 93 LEU A C 1
ATOM 756 O O . LEU A 1 93 ? -11.273 -8.804 34.556 1.00 80.50 93 LEU A O 1
ATOM 760 N N . PHE A 1 94 ? -13.356 -9.332 35.209 1.00 83.44 94 PHE A N 1
ATOM 761 C CA . PHE A 1 94 ? -13.863 -9.615 33.864 1.00 83.44 94 PHE A CA 1
ATOM 762 C C . PHE A 1 94 ? -13.934 -8.350 32.993 1.00 83.44 94 PHE A C 1
ATOM 764 O O . PHE A 1 94 ? -13.565 -8.384 31.829 1.00 83.44 94 PHE A O 1
ATOM 771 N N . PHE A 1 95 ? -14.321 -7.197 33.550 1.00 83.88 95 PHE A N 1
ATOM 772 C CA . PHE A 1 95 ? -14.304 -5.931 32.800 1.00 83.88 95 PHE A CA 1
ATOM 773 C C . PHE A 1 95 ? -12.901 -5.455 32.414 1.00 83.88 95 PHE A C 1
ATOM 775 O O . PHE A 1 95 ? -12.751 -4.746 31.419 1.00 83.88 95 PHE A O 1
ATOM 782 N N . ARG A 1 96 ? -11.875 -5.829 33.185 1.00 85.19 96 ARG A N 1
ATOM 783 C CA . ARG A 1 96 ? -10.481 -5.551 32.830 1.00 85.19 96 ARG A CA 1
ATOM 784 C C . ARG A 1 96 ? -10.047 -6.328 31.585 1.00 85.19 96 ARG A C 1
ATOM 786 O O . ARG A 1 96 ? -9.393 -5.744 30.737 1.00 85.19 96 ARG A O 1
ATOM 793 N N . ASP A 1 97 ? -10.475 -7.580 31.458 1.00 88.38 97 ASP A N 1
ATOM 794 C CA . ASP A 1 97 ? -10.232 -8.408 30.270 1.00 88.38 97 ASP A CA 1
ATOM 795 C C . ASP A 1 97 ? -10.842 -7.769 29.009 1.00 88.38 97 ASP A C 1
ATOM 797 O O . ASP A 1 97 ? -10.147 -7.510 28.030 1.00 88.38 97 ASP A O 1
ATOM 801 N N . VAL A 1 98 ? -12.110 -7.340 29.087 1.00 90.88 98 VAL A N 1
ATOM 802 C CA . VAL A 1 98 ? -12.766 -6.603 27.988 1.00 90.88 98 VAL A CA 1
ATOM 803 C C . VAL A 1 98 ? -12.039 -5.291 27.671 1.00 90.88 98 VAL A C 1
ATOM 805 O O . VAL A 1 98 ? -11.919 -4.908 26.507 1.00 90.88 98 VAL A O 1
ATOM 808 N N . TYR A 1 99 ? -11.558 -4.569 28.689 1.00 90.94 99 TYR A N 1
ATOM 809 C CA . TYR A 1 99 ? -10.775 -3.353 28.467 1.00 90.94 99 TYR A CA 1
ATOM 810 C C . TYR A 1 99 ? -9.502 -3.653 27.669 1.00 90.94 99 TYR A C 1
ATOM 812 O O . TYR A 1 99 ? -9.219 -2.942 26.702 1.00 90.94 99 TYR A O 1
ATOM 820 N N . ASP A 1 100 ? -8.776 -4.708 28.040 1.00 91.44 100 ASP A N 1
ATOM 821 C CA . ASP A 1 100 ? -7.561 -5.138 27.350 1.00 91.44 100 ASP A CA 1
ATOM 822 C C . ASP A 1 100 ? -7.876 -5.550 25.894 1.00 91.44 100 ASP A C 1
ATOM 824 O O . ASP A 1 100 ? -7.188 -5.097 24.973 1.00 91.44 100 ASP A O 1
ATOM 828 N N . HIS A 1 101 ? -8.983 -6.267 25.647 1.00 94.06 101 HIS A N 1
ATOM 829 C CA . HIS A 1 101 ? -9.465 -6.571 24.289 1.00 94.06 101 HIS A CA 1
ATOM 830 C C . HIS A 1 101 ? -9.768 -5.308 23.472 1.00 94.06 101 HIS A C 1
ATOM 832 O O . HIS A 1 101 ? -9.360 -5.193 22.315 1.00 94.06 101 HIS A O 1
ATOM 838 N N . VAL A 1 102 ? -10.443 -4.315 24.055 1.00 93.81 102 VAL A N 1
ATOM 839 C CA . VAL A 1 102 ? -10.747 -3.065 23.343 1.00 93.81 102 VAL A CA 1
ATOM 840 C C . VAL A 1 102 ? -9.489 -2.254 23.047 1.00 93.81 102 VAL A C 1
ATOM 842 O O . VAL A 1 102 ? -9.399 -1.655 21.973 1.00 93.81 102 VAL A O 1
ATOM 845 N N . VAL A 1 103 ? -8.502 -2.244 23.945 1.00 93.44 103 VAL A N 1
ATOM 846 C CA . VAL A 1 103 ? -7.193 -1.634 23.663 1.00 93.44 103 VAL A CA 1
ATOM 847 C C . VAL A 1 103 ? -6.531 -2.330 22.473 1.00 93.44 103 VAL A C 1
ATOM 849 O O . VAL A 1 103 ? -6.143 -1.650 21.524 1.00 93.44 103 VAL A O 1
ATOM 852 N N . GLN A 1 104 ? -6.506 -3.664 22.457 1.00 95.62 104 GLN A N 1
ATOM 853 C CA . GLN A 1 104 ? -5.948 -4.437 21.345 1.00 95.62 104 GLN A CA 1
ATOM 854 C C . GLN A 1 104 ? -6.657 -4.149 20.009 1.00 95.62 104 GLN A C 1
ATOM 856 O O . GLN A 1 104 ? -6.002 -4.008 18.974 1.00 95.62 104 GLN A O 1
ATOM 861 N N . ILE A 1 105 ? -7.985 -4.013 20.013 1.00 95.75 105 ILE A N 1
ATOM 862 C CA . ILE A 1 105 ? -8.776 -3.637 18.828 1.00 95.75 105 ILE A CA 1
ATOM 863 C C . ILE A 1 105 ? -8.385 -2.236 18.343 1.00 95.75 105 ILE A C 1
ATOM 865 O O . ILE A 1 105 ? -8.195 -2.040 17.142 1.00 95.75 105 ILE A O 1
ATOM 869 N N . VAL A 1 106 ? -8.250 -1.258 19.245 1.00 94.38 106 VAL A N 1
ATOM 870 C CA . VAL A 1 106 ? -7.828 0.107 18.883 1.00 94.38 106 VAL A CA 1
ATOM 871 C C . VAL A 1 106 ? -6.438 0.104 18.251 1.00 94.38 106 VAL A C 1
ATOM 873 O O . VAL A 1 106 ? -6.262 0.720 17.200 1.00 94.38 106 VAL A O 1
ATOM 876 N N . ASP A 1 107 ? -5.485 -0.611 18.842 1.00 95.38 107 ASP A N 1
ATOM 877 C CA . ASP A 1 107 ? -4.123 -0.702 18.312 1.00 95.38 107 ASP A CA 1
ATOM 878 C C . ASP A 1 107 ? -4.118 -1.370 16.928 1.00 95.38 107 ASP A C 1
ATOM 880 O O . ASP A 1 107 ? -3.525 -0.846 15.983 1.00 95.38 107 ASP A O 1
ATOM 884 N N . THR A 1 108 ? -4.888 -2.450 16.763 1.00 96.88 108 THR A N 1
ATOM 885 C CA . THR A 1 108 ? -5.052 -3.146 15.475 1.00 96.88 108 THR A CA 1
ATOM 886 C C . THR A 1 108 ? -5.655 -2.230 14.407 1.00 96.88 108 THR A C 1
ATOM 888 O O . THR A 1 108 ? -5.210 -2.229 13.258 1.00 96.88 108 THR A O 1
ATOM 891 N N . ILE A 1 109 ? -6.645 -1.402 14.762 1.00 96.38 109 ILE A N 1
ATOM 892 C CA . ILE A 1 109 ? -7.216 -0.402 13.846 1.00 96.38 109 ILE A CA 1
ATOM 893 C C . ILE A 1 109 ? -6.141 0.582 13.380 1.00 96.38 109 ILE A C 1
ATOM 895 O O . ILE A 1 109 ? -6.114 0.921 12.195 1.00 96.38 109 ILE A O 1
ATOM 899 N N . GLU A 1 110 ? -5.268 1.054 14.271 1.00 95.25 110 GLU A N 1
ATOM 900 C CA . GLU A 1 110 ? -4.186 1.960 13.880 1.00 95.25 110 GLU A CA 1
ATOM 901 C C . GLU A 1 110 ? -3.193 1.275 12.937 1.00 95.25 110 GLU A C 1
ATOM 903 O O . GLU A 1 110 ? -2.892 1.843 11.884 1.00 95.25 110 GLU A O 1
ATOM 908 N N . THR A 1 111 ? -2.802 0.027 13.211 1.00 97.19 111 THR A N 1
ATOM 909 C CA . THR A 1 111 ? -1.951 -0.755 12.297 1.00 97.19 111 THR A CA 1
ATOM 910 C C . THR A 1 111 ? -2.599 -0.920 10.916 1.00 97.19 111 THR A C 1
ATOM 912 O O . THR A 1 111 ? -1.964 -0.683 9.888 1.00 97.19 111 THR A O 1
ATOM 915 N N . LEU A 1 112 ? -3.894 -1.250 10.852 1.00 97.19 112 LEU A N 1
ATOM 916 C CA . LEU A 1 112 ? -4.625 -1.361 9.581 1.00 97.19 112 LEU A CA 1
ATOM 917 C C . LEU A 1 112 ? -4.706 -0.018 8.838 1.00 97.19 112 LEU A C 1
ATOM 919 O O . LEU A 1 112 ? -4.625 0.024 7.608 1.00 97.19 112 LEU A O 1
ATOM 923 N N . ARG A 1 113 ? -4.830 1.105 9.556 1.00 95.44 113 ARG A N 1
ATOM 924 C CA . ARG A 1 113 ? -4.810 2.449 8.949 1.00 95.44 113 ARG A CA 1
ATOM 925 C C . ARG A 1 113 ? -3.444 2.793 8.364 1.00 95.44 113 ARG A C 1
ATOM 927 O O . ARG A 1 113 ? -3.396 3.428 7.303 1.00 95.44 113 ARG A O 1
ATOM 934 N N . GLU A 1 114 ? -2.363 2.393 9.025 1.00 96.12 114 GLU A N 1
ATOM 935 C CA . GLU A 1 114 ? -1.003 2.530 8.500 1.00 96.12 114 GLU A CA 1
ATOM 936 C C . GLU A 1 114 ? -0.824 1.688 7.234 1.00 96.12 114 GLU A C 1
ATOM 938 O O . GLU A 1 114 ? -0.403 2.229 6.211 1.00 96.12 114 GLU A O 1
ATOM 943 N N . MET A 1 115 ? -1.272 0.428 7.231 1.00 96.44 115 MET A N 1
ATOM 944 C CA . MET A 1 115 ? -1.224 -0.439 6.044 1.00 96.44 115 MET A CA 1
ATOM 945 C C . MET A 1 115 ? -2.014 0.126 4.851 1.00 96.44 115 MET A C 1
ATOM 947 O O . MET A 1 115 ? -1.526 0.132 3.716 1.00 96.44 115 MET A O 1
ATOM 951 N N . VAL A 1 116 ? -3.220 0.660 5.079 1.00 95.69 116 VAL A N 1
ATOM 952 C CA . VAL A 1 116 ? -3.999 1.334 4.021 1.00 95.69 116 VAL A CA 1
ATOM 953 C C . VAL A 1 116 ? -3.283 2.580 3.505 1.00 95.69 116 VAL A C 1
ATOM 955 O O . VAL A 1 116 ? -3.329 2.862 2.308 1.00 95.69 116 VAL A O 1
ATOM 958 N N . SER A 1 117 ? -2.620 3.330 4.385 1.00 94.12 117 SER A N 1
ATOM 959 C CA . SER A 1 117 ? -1.866 4.523 3.984 1.00 94.12 117 SER A CA 1
ATOM 960 C C . SER A 1 117 ? -0.644 4.140 3.149 1.00 94.12 117 SER A C 1
ATOM 962 O O . SER A 1 117 ? -0.480 4.677 2.058 1.00 94.12 117 SER A O 1
ATOM 964 N N . ALA A 1 118 ? 0.111 3.122 3.568 1.00 94.88 118 ALA A N 1
ATOM 965 C CA . ALA A 1 118 ? 1.211 2.558 2.787 1.00 94.88 118 ALA A CA 1
ATOM 966 C C . ALA A 1 118 ? 0.740 2.044 1.413 1.00 94.88 118 ALA A C 1
ATOM 968 O O . ALA A 1 118 ? 1.437 2.198 0.414 1.00 94.88 118 ALA A O 1
ATOM 969 N N . SER A 1 119 ? -0.480 1.505 1.323 1.00 93.94 119 SER A N 1
ATOM 970 C CA . SER A 1 119 ? -1.066 1.061 0.047 1.00 93.94 119 SER A CA 1
ATOM 971 C C . SER A 1 119 ? -1.242 2.207 -0.959 1.00 93.94 119 SER A C 1
ATOM 973 O O . SER A 1 119 ? -1.097 1.996 -2.164 1.00 93.94 119 SER A O 1
ATOM 975 N N . LEU A 1 120 ? -1.528 3.427 -0.484 1.00 93.25 120 LEU A N 1
ATOM 976 C CA . LEU A 1 120 ? -1.584 4.625 -1.327 1.00 93.25 120 LEU A CA 1
ATOM 977 C C . LEU A 1 120 ? -0.199 4.964 -1.895 1.00 93.25 120 LEU A C 1
ATOM 979 O O . LEU A 1 120 ? -0.077 5.256 -3.084 1.00 93.25 120 LEU A O 1
ATOM 983 N N . ASP A 1 121 ? 0.838 4.885 -1.064 1.00 92.88 121 ASP A N 1
ATOM 984 C CA . ASP A 1 121 ? 2.214 5.181 -1.472 1.00 92.88 121 ASP A CA 1
ATOM 985 C C . ASP A 1 121 ? 2.743 4.140 -2.469 1.00 92.88 121 ASP A C 1
ATOM 987 O O . ASP A 1 121 ? 3.375 4.494 -3.473 1.00 92.88 121 ASP A O 1
ATOM 991 N N . ILE A 1 122 ? 2.413 2.860 -2.259 1.00 92.56 122 ILE A N 1
ATOM 992 C CA . ILE A 1 122 ? 2.699 1.781 -3.216 1.00 92.56 122 ILE A CA 1
ATOM 993 C C . ILE A 1 122 ? 1.972 2.052 -4.540 1.00 92.56 122 ILE A C 1
ATOM 995 O O . ILE A 1 122 ? 2.574 1.908 -5.604 1.00 92.56 122 ILE A O 1
ATOM 999 N N . TYR A 1 123 ? 0.714 2.505 -4.504 1.00 93.81 123 TYR A N 1
ATOM 1000 C CA . TYR A 1 123 ? -0.043 2.842 -5.714 1.00 93.81 123 TYR A CA 1
ATOM 1001 C C . TYR A 1 123 ? 0.616 3.965 -6.510 1.00 93.81 123 TYR A C 1
ATOM 1003 O O . TYR A 1 123 ? 0.851 3.809 -7.710 1.00 93.81 123 TYR A O 1
ATOM 1011 N N . LEU A 1 124 ? 0.974 5.069 -5.852 1.00 92.69 124 LEU A N 1
ATOM 1012 C CA . LEU A 1 124 ? 1.657 6.186 -6.507 1.00 92.69 124 LEU A CA 1
ATOM 1013 C C . LEU A 1 124 ? 3.007 5.756 -7.096 1.00 92.69 124 LEU A C 1
ATOM 1015 O O . LEU A 1 124 ? 3.332 6.118 -8.230 1.00 92.69 124 LEU A O 1
ATOM 1019 N N . SER A 1 125 ? 3.758 4.934 -6.362 1.00 92.94 125 SER A N 1
ATOM 1020 C CA . SER A 1 125 ? 5.042 4.390 -6.815 1.00 92.94 125 SER A CA 1
ATOM 1021 C C . SER A 1 125 ? 4.881 3.474 -8.032 1.00 92.94 125 SER A C 1
ATOM 1023 O O . SER A 1 125 ? 5.620 3.613 -9.006 1.00 92.94 125 SER A O 1
ATOM 1025 N N . SER A 1 126 ? 3.882 2.588 -8.020 1.00 92.12 126 SER A N 1
ATOM 1026 C CA . SER A 1 126 ? 3.573 1.660 -9.117 1.00 92.12 126 SER A CA 1
ATOM 1027 C C . SER A 1 126 ? 3.135 2.403 -10.386 1.00 92.12 126 SER A C 1
ATOM 1029 O O . SER A 1 126 ? 3.645 2.148 -11.481 1.00 92.12 126 SER A O 1
ATOM 1031 N N . VAL A 1 127 ? 2.270 3.416 -10.245 1.00 92.38 127 VAL A N 1
ATOM 1032 C CA . VAL A 1 127 ? 1.869 4.289 -11.362 1.00 92.38 127 VAL A CA 1
ATOM 1033 C C . VAL A 1 127 ? 3.076 5.031 -11.936 1.00 92.38 127 VAL A C 1
ATOM 1035 O O . VAL A 1 127 ? 3.267 5.033 -13.153 1.00 92.38 127 VAL A O 1
ATOM 1038 N N . SER A 1 128 ? 3.922 5.616 -11.085 1.00 92.12 128 SER A N 1
ATOM 1039 C CA . SER A 1 128 ? 5.146 6.305 -11.515 1.00 92.12 128 SER A CA 1
ATOM 1040 C C . SER A 1 128 ? 6.106 5.362 -12.246 1.00 92.12 128 SER A C 1
ATOM 1042 O O . SER A 1 128 ? 6.618 5.700 -13.314 1.00 92.12 128 SER A O 1
ATOM 1044 N N . TYR A 1 129 ? 6.296 4.142 -11.737 1.00 90.62 129 TYR A N 1
ATOM 1045 C CA . TYR A 1 129 ? 7.103 3.116 -12.397 1.00 90.62 129 TYR A CA 1
ATOM 1046 C C . TYR A 1 129 ? 6.579 2.802 -13.804 1.00 90.62 129 TYR A C 1
ATOM 1048 O O . TYR A 1 129 ? 7.349 2.805 -14.768 1.00 90.62 129 TYR A O 1
ATOM 1056 N N . ARG A 1 130 ? 5.261 2.617 -13.952 1.00 88.94 130 ARG A N 1
ATOM 1057 C CA . ARG A 1 130 ? 4.623 2.347 -15.248 1.00 88.94 130 ARG A CA 1
ATOM 1058 C C . ARG A 1 130 ? 4.748 3.527 -16.211 1.00 88.94 130 ARG A C 1
ATOM 1060 O O . ARG A 1 130 ? 5.061 3.320 -17.382 1.00 88.94 130 ARG A O 1
ATOM 1067 N N . LEU A 1 131 ? 4.553 4.755 -15.728 1.00 91.19 131 LEU A N 1
ATOM 1068 C CA . LEU A 1 131 ? 4.765 5.968 -16.522 1.00 91.19 131 LEU A CA 1
ATOM 1069 C C . LEU A 1 131 ? 6.217 6.067 -16.998 1.00 91.19 131 LEU A C 1
ATOM 1071 O O . LEU A 1 131 ? 6.453 6.285 -18.184 1.00 91.19 131 LEU A O 1
ATOM 1075 N N . ASN A 1 132 ? 7.185 5.824 -16.116 1.00 91.69 132 ASN A N 1
ATOM 1076 C CA . ASN A 1 132 ? 8.603 5.817 -16.471 1.00 91.69 132 ASN A CA 1
ATOM 1077 C C . ASN A 1 132 ? 8.938 4.727 -17.498 1.00 91.69 132 ASN A C 1
ATOM 1079 O O . ASN A 1 132 ? 9.722 4.979 -18.412 1.00 91.69 132 ASN A O 1
ATOM 1083 N N . ALA A 1 133 ? 8.333 3.540 -17.396 1.00 90.75 133 ALA A N 1
ATOM 1084 C CA . ALA A 1 133 ? 8.503 2.474 -18.381 1.00 90.75 133 ALA A CA 1
ATOM 1085 C C . ALA A 1 133 ? 7.950 2.876 -19.762 1.00 90.75 133 ALA A C 1
ATOM 1087 O O . ALA A 1 133 ? 8.650 2.743 -20.766 1.00 90.75 133 ALA A O 1
ATOM 1088 N N . VAL A 1 134 ? 6.738 3.441 -19.818 1.00 91.62 134 VAL A N 1
AT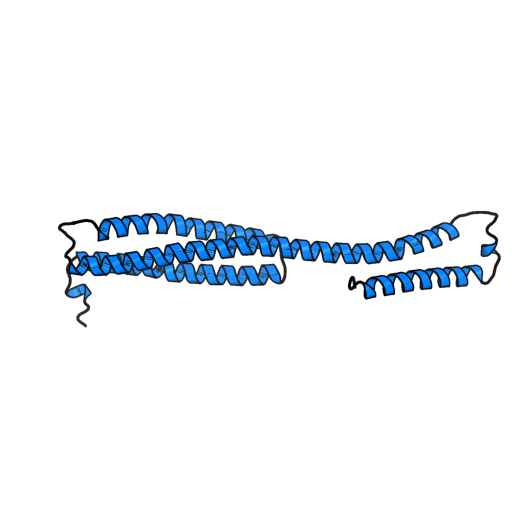OM 1089 C CA . VAL A 1 134 ? 6.130 3.930 -21.071 1.00 91.62 134 VAL A CA 1
ATOM 1090 C C . VAL A 1 134 ? 6.961 5.058 -21.684 1.00 91.62 134 VAL A C 1
ATOM 1092 O O . VAL A 1 134 ? 7.279 5.015 -22.874 1.00 91.62 134 VAL A O 1
ATOM 1095 N N . MET A 1 135 ? 7.369 6.039 -20.874 1.00 90.94 135 MET A N 1
ATOM 1096 C CA . MET A 1 135 ? 8.214 7.149 -21.319 1.00 90.94 135 MET A CA 1
ATOM 1097 C C . MET A 1 135 ? 9.551 6.654 -21.866 1.00 90.94 135 MET A C 1
ATOM 1099 O O . MET A 1 135 ? 10.022 7.159 -22.886 1.00 90.94 135 MET A O 1
ATOM 1103 N N . ARG A 1 136 ? 10.148 5.638 -21.236 1.00 90.50 136 ARG A N 1
ATOM 1104 C CA . ARG A 1 136 ? 11.392 5.025 -21.704 1.00 90.50 136 ARG A CA 1
ATOM 1105 C C . ARG A 1 136 ? 11.222 4.392 -23.082 1.00 90.50 136 ARG A C 1
ATOM 1107 O O . ARG A 1 136 ? 12.022 4.684 -23.966 1.00 90.50 136 ARG A O 1
ATOM 1114 N N . VAL A 1 137 ? 10.166 3.602 -23.293 1.00 91.12 137 VAL A N 1
ATOM 1115 C CA . VAL A 1 137 ? 9.870 2.988 -24.601 1.00 91.12 137 VAL A CA 1
ATOM 1116 C C . VAL A 1 137 ? 9.657 4.060 -25.672 1.00 91.12 137 VAL A C 1
ATOM 1118 O O . VAL A 1 137 ? 10.287 4.004 -26.729 1.00 91.12 137 VAL A O 1
ATOM 1121 N N . LEU A 1 138 ? 8.838 5.078 -25.387 1.00 92.56 138 LEU A N 1
ATOM 1122 C CA . LEU A 1 138 ? 8.598 6.183 -26.320 1.00 92.56 138 LEU A CA 1
ATOM 1123 C C . LEU A 1 138 ? 9.890 6.945 -26.655 1.00 92.56 138 LEU A C 1
ATOM 1125 O O . LEU A 1 138 ? 10.121 7.293 -27.813 1.00 92.56 138 LEU A O 1
ATOM 1129 N N . THR A 1 139 ? 10.752 7.167 -25.662 1.00 91.94 139 THR A N 1
ATOM 1130 C CA . THR A 1 139 ? 12.043 7.846 -25.836 1.00 91.94 139 THR A CA 1
ATOM 1131 C C . THR A 1 139 ? 12.996 7.027 -26.698 1.00 91.94 139 THR A C 1
ATOM 1133 O O . THR A 1 139 ? 13.623 7.590 -27.594 1.00 91.94 139 THR A O 1
ATOM 1136 N N . VAL A 1 140 ? 13.090 5.711 -26.477 1.00 90.69 140 VAL A N 1
ATOM 1137 C CA . VAL A 1 140 ? 13.920 4.808 -27.293 1.00 90.69 140 VAL A CA 1
ATOM 1138 C C . VAL A 1 140 ? 13.470 4.853 -28.752 1.00 90.69 140 VAL A C 1
ATOM 1140 O O . VAL A 1 140 ? 14.294 5.100 -29.632 1.00 90.69 140 VAL A O 1
ATOM 1143 N N . ILE A 1 141 ? 12.166 4.702 -29.008 1.00 91.19 141 ILE A N 1
ATOM 1144 C CA . ILE A 1 141 ? 11.606 4.775 -30.365 1.00 91.19 141 ILE A CA 1
ATOM 1145 C C . ILE A 1 141 ? 11.918 6.144 -30.986 1.00 91.19 141 ILE A C 1
ATOM 1147 O O . ILE A 1 141 ? 12.527 6.218 -32.050 1.00 91.19 141 ILE A O 1
ATOM 1151 N N . THR A 1 142 ? 11.579 7.237 -30.300 1.00 93.56 142 THR A N 1
ATOM 1152 C CA . THR A 1 142 ? 11.761 8.604 -30.819 1.00 93.56 142 THR A CA 1
ATOM 1153 C C . THR A 1 142 ? 13.228 8.919 -31.117 1.00 93.56 142 THR A C 1
ATOM 1155 O O . THR A 1 142 ? 13.534 9.473 -32.169 1.00 93.56 142 THR A O 1
ATOM 1158 N N . THR A 1 143 ? 14.146 8.530 -30.230 1.00 91.88 143 THR A N 1
ATOM 1159 C CA . THR A 1 143 ? 15.586 8.799 -30.383 1.00 91.88 143 THR A CA 1
ATOM 1160 C C . THR A 1 143 ? 16.195 8.009 -31.539 1.00 91.88 143 THR A C 1
ATOM 1162 O O . THR A 1 143 ? 17.108 8.504 -32.192 1.00 91.88 143 THR A O 1
ATOM 1165 N N . ILE A 1 144 ? 15.689 6.804 -31.827 1.00 91.38 144 ILE A N 1
ATOM 1166 C CA . ILE A 1 144 ? 16.109 6.029 -33.003 1.00 91.38 144 ILE A CA 1
ATOM 1167 C C . ILE A 1 144 ? 15.550 6.662 -34.283 1.00 91.38 144 ILE A C 1
ATOM 1169 O O . ILE A 1 144 ? 16.291 6.841 -35.245 1.00 91.38 144 ILE A O 1
ATOM 1173 N N . PHE A 1 145 ? 14.267 7.035 -34.306 1.00 92.50 145 PHE A N 1
ATOM 1174 C CA . PHE A 1 145 ? 13.630 7.565 -35.514 1.00 92.50 14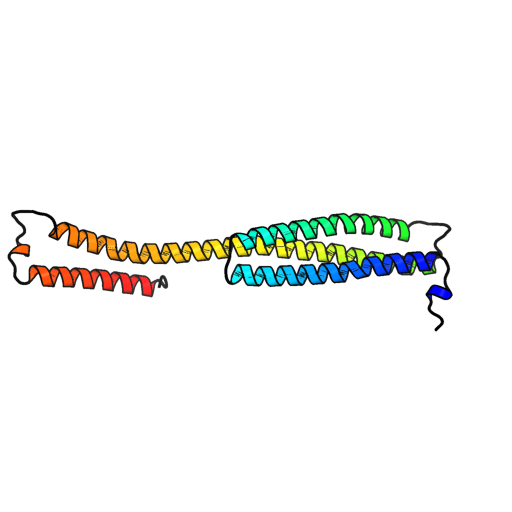5 PHE A CA 1
ATOM 1175 C C . PHE A 1 145 ? 14.062 8.990 -35.869 1.00 92.50 145 PHE A C 1
ATOM 1177 O O . PHE A 1 145 ? 14.174 9.295 -37.048 1.00 92.50 145 PHE A O 1
ATOM 1184 N N . MET A 1 146 ? 14.331 9.867 -34.901 1.00 94.81 146 MET A N 1
ATOM 1185 C CA . MET A 1 146 ? 14.682 11.270 -35.162 1.00 94.81 146 MET A CA 1
ATOM 1186 C C . MET A 1 146 ? 15.879 11.456 -36.126 1.00 94.81 146 MET A C 1
ATOM 1188 O O . MET A 1 146 ? 15.709 12.161 -37.123 1.00 94.81 146 MET A O 1
ATOM 1192 N N . PRO A 1 147 ? 17.057 10.827 -35.926 1.00 92.69 147 PRO A N 1
ATOM 1193 C CA . PRO A 1 147 ? 18.172 10.943 -36.868 1.00 92.69 147 PRO A CA 1
ATOM 1194 C C . PRO A 1 147 ? 17.893 10.245 -38.206 1.00 92.69 147 PRO A C 1
ATOM 1196 O O . PRO A 1 147 ? 18.319 10.741 -39.245 1.00 92.69 147 PRO A O 1
ATOM 1199 N N . LEU A 1 148 ? 17.149 9.133 -38.211 1.00 91.69 148 LEU A N 1
ATOM 1200 C CA . LEU A 1 148 ? 16.768 8.434 -39.444 1.00 91.69 148 LEU A CA 1
ATOM 1201 C C . LEU A 1 148 ? 15.847 9.295 -40.312 1.00 91.69 148 LEU A C 1
ATOM 1203 O O . LEU A 1 148 ? 16.100 9.474 -41.500 1.00 91.69 148 LEU A O 1
ATOM 1207 N N . SER A 1 149 ? 14.818 9.881 -39.700 1.00 92.44 149 SER A N 1
ATOM 1208 C CA . SER A 1 149 ? 13.896 10.815 -40.345 1.00 92.44 149 SER A CA 1
ATOM 1209 C C . SER A 1 149 ? 14.610 12.076 -40.818 1.00 92.44 149 SER A C 1
ATOM 1211 O O . SER A 1 149 ? 14.264 12.600 -41.869 1.00 92.44 149 SER A O 1
ATOM 1213 N N . PHE A 1 150 ? 15.620 12.553 -40.086 1.00 91.69 150 PHE A N 1
ATOM 1214 C CA . PHE A 1 150 ? 16.445 13.680 -40.521 1.00 91.69 150 PHE A CA 1
ATOM 1215 C C . PHE A 1 150 ? 17.256 13.344 -41.780 1.00 91.69 150 PHE A C 1
ATOM 1217 O O . PHE A 1 150 ? 17.229 14.113 -42.739 1.00 91.69 150 PHE A O 1
ATOM 1224 N N . ILE A 1 151 ? 17.913 12.177 -41.821 1.00 88.00 151 ILE A N 1
ATOM 1225 C CA . ILE A 1 151 ? 18.648 11.708 -43.009 1.00 88.00 151 ILE A CA 1
ATOM 1226 C C . ILE A 1 151 ? 17.688 11.541 -44.193 1.00 88.00 151 ILE A C 1
ATOM 1228 O O . ILE A 1 151 ? 17.935 12.091 -45.264 1.00 88.00 151 ILE A O 1
ATOM 1232 N N . ALA A 1 152 ? 16.569 10.839 -44.001 1.00 88.19 152 ALA A N 1
ATOM 1233 C CA . ALA A 1 152 ? 15.553 10.668 -45.038 1.00 88.19 152 ALA A CA 1
ATOM 1234 C C . ALA A 1 152 ? 14.975 12.015 -45.508 1.00 88.19 152 ALA A C 1
ATOM 1236 O O . ALA A 1 152 ? 14.747 12.205 -46.699 1.00 88.19 152 ALA A O 1
ATOM 1237 N N . GLY A 1 153 ? 14.792 12.959 -44.583 1.00 88.88 153 GLY A N 1
ATOM 1238 C CA . GLY A 1 153 ? 14.350 14.320 -44.860 1.00 88.88 153 GLY A CA 1
ATOM 1239 C C . GLY A 1 153 ? 15.317 15.066 -45.770 1.00 88.88 153 GLY A C 1
ATOM 1240 O O . GLY A 1 153 ? 14.868 15.604 -46.774 1.00 88.88 153 GLY A O 1
ATOM 1241 N N . ILE A 1 154 ? 16.626 15.037 -45.479 1.00 84.94 154 ILE A N 1
ATOM 1242 C CA . ILE A 1 154 ? 17.666 15.654 -46.323 1.00 84.94 154 ILE A CA 1
ATOM 1243 C C . ILE A 1 154 ? 17.619 15.090 -47.746 1.00 84.94 154 ILE A C 1
ATOM 1245 O O . ILE A 1 154 ? 17.566 15.856 -48.705 1.00 84.94 154 ILE A O 1
ATOM 1249 N N . TYR A 1 155 ? 17.594 13.762 -47.889 1.00 80.06 155 TYR A N 1
ATOM 1250 C CA . TYR A 1 155 ? 17.547 13.105 -49.203 1.00 80.06 155 TYR A CA 1
ATOM 1251 C C . TYR A 1 155 ? 16.193 13.254 -49.919 1.00 80.06 155 TYR A C 1
ATOM 1253 O O . TYR A 1 155 ? 16.105 12.996 -51.117 1.00 80.06 155 TYR A O 1
ATOM 1261 N N . GLY A 1 156 ? 15.141 13.672 -49.210 1.00 79.12 156 GLY A N 1
ATOM 1262 C CA . GLY A 1 156 ? 13.833 14.008 -49.774 1.00 79.12 156 GLY A CA 1
ATOM 1263 C C . GLY A 1 156 ? 13.705 15.461 -50.248 1.00 79.12 156 GLY A C 1
ATOM 1264 O O . GLY A 1 156 ? 12.653 15.833 -50.767 1.00 79.12 156 GLY A O 1
ATOM 1265 N N . MET A 1 157 ? 14.732 16.300 -50.065 1.00 81.12 157 MET A N 1
ATOM 1266 C CA . MET A 1 157 ? 14.707 17.698 -50.506 1.00 81.12 157 MET A CA 1
ATOM 1267 C C . MET A 1 157 ? 15.038 17.815 -52.003 1.00 81.12 157 MET A C 1
ATOM 1269 O O . MET A 1 157 ? 16.006 17.236 -52.486 1.00 81.12 157 MET A O 1
ATOM 1273 N N . ASN A 1 158 ? 14.277 18.635 -52.735 1.00 71.38 158 ASN A N 1
ATOM 1274 C CA . ASN A 1 158 ? 14.479 18.886 -54.169 1.00 71.38 158 ASN A CA 1
ATOM 1275 C C . ASN A 1 158 ? 15.625 19.886 -54.430 1.00 71.38 158 ASN A C 1
ATOM 1277 O O . ASN A 1 158 ? 15.384 20.996 -54.905 1.00 71.38 158 ASN A O 1
ATOM 1281 N N . PHE A 1 159 ? 16.870 19.526 -54.108 1.00 72.38 159 PHE A N 1
ATOM 1282 C CA . PHE A 1 159 ? 18.043 20.344 -54.444 1.00 72.38 159 PHE A CA 1
ATOM 1283 C C . PHE A 1 159 ? 18.697 19.907 -55.765 1.00 72.38 159 PHE A C 1
ATOM 1285 O O . PHE A 1 159 ? 18.945 18.727 -55.990 1.00 72.38 159 PHE A O 1
ATOM 1292 N N . GLU A 1 160 ? 19.045 20.875 -56.620 1.00 62.78 160 GLU A N 1
ATOM 1293 C CA . GLU A 1 160 ? 19.6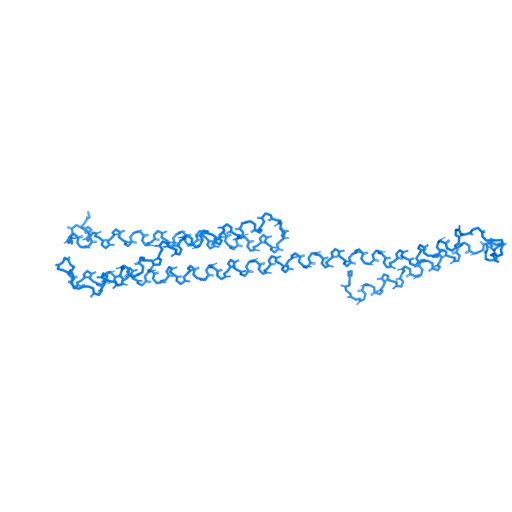98 20.641 -57.923 1.00 62.78 160 GLU A CA 1
ATOM 1294 C C . GLU A 1 160 ? 21.159 20.157 -57.817 1.00 62.78 160 GLU A C 1
ATOM 1296 O O . GLU A 1 160 ? 21.643 19.444 -58.696 1.00 62.78 160 GLU A O 1
ATOM 1301 N N . HIS A 1 161 ? 21.870 20.525 -56.745 1.00 63.72 161 HIS A N 1
ATOM 1302 C CA . HIS A 1 161 ? 23.291 20.218 -56.533 1.00 63.72 161 HIS A CA 1
ATOM 1303 C C . HIS A 1 161 ? 23.505 19.238 -55.366 1.00 63.72 161 HIS A C 1
ATOM 1305 O O . HIS A 1 161 ? 24.181 19.562 -54.393 1.00 63.72 161 HIS A O 1
ATOM 1311 N N . MET A 1 162 ? 22.950 18.026 -55.467 1.00 66.75 162 MET A N 1
ATOM 1312 C CA . MET A 1 162 ? 23.311 16.897 -54.594 1.00 66.75 162 MET A CA 1
ATOM 1313 C C . MET A 1 162 ? 24.228 15.922 -55.350 1.00 66.75 162 MET A C 1
ATOM 1315 O O . MET A 1 162 ? 23.732 15.106 -56.137 1.00 66.75 162 MET A O 1
ATOM 1319 N N . PRO A 1 163 ? 25.564 15.997 -55.180 1.00 62.50 163 PRO A N 1
ATOM 1320 C CA . PRO A 1 163 ? 26.492 15.106 -55.877 1.00 62.50 163 PRO A CA 1
ATOM 1321 C C . PRO A 1 163 ? 26.269 13.627 -55.520 1.00 62.50 163 PRO A C 1
ATOM 1323 O O . PRO A 1 163 ? 26.532 12.766 -56.361 1.00 62.50 163 PRO A O 1
ATOM 1326 N N . GLU A 1 164 ? 25.720 13.317 -54.337 1.00 65.06 164 GLU A N 1
ATOM 1327 C CA . GLU A 1 164 ? 25.433 11.939 -53.918 1.00 65.06 164 GLU A CA 1
ATOM 1328 C C . GLU A 1 164 ? 24.278 11.288 -54.702 1.00 65.06 164 GLU A C 1
ATOM 1330 O O . GLU A 1 164 ? 24.249 10.064 -54.828 1.00 65.06 164 GLU A O 1
ATOM 1335 N N . LEU A 1 165 ? 23.353 12.072 -55.278 1.00 63.31 165 LEU A N 1
ATOM 1336 C CA . LEU A 1 165 ? 22.173 11.549 -55.990 1.00 63.31 165 LEU A CA 1
ATOM 1337 C C . LEU A 1 165 ? 22.510 10.929 -57.354 1.00 63.31 165 LEU A C 1
ATOM 1339 O O . LEU A 1 165 ? 21.807 10.040 -57.830 1.00 63.31 165 LEU A O 1
ATOM 1343 N N . LYS A 1 166 ? 23.584 11.400 -58.000 1.00 65.75 166 LYS A N 1
ATOM 1344 C CA . LYS A 1 166 ? 24.054 10.876 -59.296 1.00 65.75 166 LYS A CA 1
ATOM 1345 C C . LYS A 1 166 ? 24.934 9.631 -59.138 1.00 65.75 166 LYS A C 1
ATOM 1347 O O . LYS A 1 166 ? 25.329 9.030 -60.137 1.00 65.75 166 LYS A O 1
ATOM 1352 N N . TRP A 1 167 ? 25.257 9.241 -57.903 1.00 74.38 167 TRP A N 1
ATOM 1353 C CA . TRP A 1 167 ? 26.097 8.088 -57.611 1.00 74.38 167 TRP A CA 1
ATOM 1354 C C . TRP A 1 167 ? 25.248 6.829 -57.407 1.00 74.38 167 TRP A C 1
ATOM 1356 O O . TRP A 1 167 ? 24.389 6.782 -56.532 1.00 74.38 167 TRP A O 1
ATOM 1366 N N . VAL A 1 168 ? 25.537 5.769 -58.170 1.00 73.44 168 VAL A N 1
ATOM 1367 C CA . VAL A 1 168 ? 24.817 4.477 -58.108 1.00 73.44 168 VAL A CA 1
ATOM 1368 C C . VAL A 1 168 ? 24.807 3.877 -56.691 1.00 73.44 168 VAL A C 1
ATOM 1370 O O . VAL A 1 168 ? 23.853 3.210 -56.301 1.00 73.44 168 VAL A O 1
ATOM 1373 N N . TRP A 1 169 ? 25.846 4.155 -55.895 1.00 78.81 169 TRP A N 1
ATOM 1374 C CA . TRP A 1 169 ? 25.985 3.669 -54.519 1.00 78.81 169 TRP A CA 1
ATOM 1375 C C . TRP A 1 169 ? 25.475 4.643 -53.449 1.00 78.81 169 TRP A C 1
ATOM 1377 O O . TRP A 1 169 ? 25.432 4.264 -52.280 1.00 78.81 169 TRP A O 1
ATOM 1387 N N . GLY A 1 170 ? 25.045 5.857 -53.812 1.00 79.06 170 GLY A N 1
ATOM 1388 C CA . GLY A 1 170 ? 24.595 6.871 -52.851 1.00 79.06 170 GLY A CA 1
ATOM 1389 C C . GLY A 1 170 ? 23.388 6.414 -52.026 1.00 79.06 170 GLY A C 1
ATOM 1390 O O . GLY A 1 170 ? 23.401 6.502 -50.799 1.00 79.06 170 GLY A O 1
ATOM 1391 N N . TYR A 1 171 ? 22.383 5.824 -52.682 1.00 80.81 171 TYR A N 1
ATOM 1392 C CA . TYR A 1 171 ? 21.187 5.306 -52.009 1.00 80.81 171 TYR A CA 1
ATOM 1393 C C . TYR A 1 171 ? 21.481 4.097 -51.089 1.00 80.81 171 TYR A C 1
ATOM 1395 O O . TYR A 1 171 ? 21.128 4.159 -49.906 1.00 80.81 171 TYR A O 1
ATOM 1403 N N . PRO A 1 172 ? 22.192 3.037 -51.539 1.00 85.25 172 PRO A N 1
ATOM 1404 C CA . PRO A 1 172 ? 22.648 1.966 -50.648 1.00 85.25 172 PRO A CA 1
ATOM 1405 C C . PRO A 1 172 ? 23.521 2.448 -49.479 1.00 85.25 172 PRO A C 1
ATOM 1407 O O . PRO A 1 172 ? 23.379 1.944 -48.365 1.00 85.25 172 PRO A O 1
ATOM 1410 N N . MET A 1 173 ? 24.405 3.428 -49.700 1.00 86.56 173 MET A N 1
ATOM 1411 C CA . MET A 1 173 ? 25.276 3.967 -48.650 1.00 86.56 173 MET A CA 1
ATOM 1412 C C . MET A 1 173 ? 24.476 4.731 -47.587 1.00 86.56 173 MET A C 1
ATOM 1414 O O . MET A 1 173 ? 24.716 4.535 -46.396 1.00 86.56 173 MET A O 1
ATOM 1418 N N . ALA A 1 174 ? 23.488 5.537 -47.988 1.00 85.75 174 ALA A N 1
ATOM 1419 C CA . ALA A 1 174 ? 22.592 6.228 -47.059 1.00 85.75 174 ALA A CA 1
ATOM 1420 C C . ALA A 1 174 ? 21.777 5.241 -46.202 1.00 85.75 174 ALA A C 1
ATOM 1422 O O . ALA A 1 174 ? 21.693 5.410 -44.983 1.00 85.75 174 ALA A O 1
ATOM 1423 N N . LEU A 1 175 ? 21.245 4.171 -46.809 1.00 87.88 175 LEU A N 1
ATOM 1424 C CA . LEU A 1 175 ? 20.593 3.074 -46.080 1.00 87.88 175 LEU A CA 1
ATOM 1425 C C . LEU A 1 175 ? 21.552 2.392 -45.091 1.00 87.88 175 LEU A C 1
ATOM 1427 O O . LEU A 1 175 ? 21.167 2.119 -43.954 1.00 87.88 175 LEU A O 1
ATOM 1431 N N . GLY A 1 176 ? 22.803 2.158 -45.496 1.00 92.50 176 GLY A N 1
ATOM 1432 C CA . GLY A 1 176 ? 23.843 1.599 -44.631 1.00 92.50 176 GLY A CA 1
ATOM 1433 C C . GLY A 1 176 ? 24.148 2.487 -43.422 1.00 92.50 176 GLY A C 1
ATOM 1434 O O . GLY A 1 176 ? 24.166 1.998 -42.294 1.00 92.50 176 GLY A O 1
ATOM 1435 N N . ILE A 1 177 ? 24.313 3.797 -43.630 1.00 90.75 177 ILE A N 1
ATOM 1436 C CA . ILE A 1 177 ? 24.537 4.770 -42.547 1.00 90.75 177 ILE A CA 1
ATOM 1437 C C . ILE A 1 177 ? 23.347 4.784 -41.585 1.00 90.75 177 ILE A C 1
ATOM 1439 O O . ILE A 1 177 ? 23.538 4.713 -40.372 1.00 90.75 177 ILE A O 1
ATOM 1443 N N . MET A 1 178 ? 22.120 4.813 -42.109 1.00 91.81 178 MET A N 1
ATOM 1444 C CA . MET A 1 178 ? 20.901 4.736 -41.303 1.00 91.81 178 MET A CA 1
ATOM 1445 C C . MET A 1 178 ? 20.853 3.453 -40.460 1.00 91.81 178 MET A C 1
ATOM 1447 O O . MET A 1 178 ? 20.615 3.516 -39.253 1.00 91.81 178 MET A O 1
ATOM 1451 N N . ALA A 1 179 ? 21.158 2.298 -41.055 1.00 93.81 179 ALA A N 1
ATOM 1452 C CA . ALA A 1 179 ? 21.214 1.029 -40.333 1.00 93.81 179 ALA A CA 1
ATOM 1453 C C . ALA A 1 179 ? 22.287 1.031 -39.228 1.00 93.81 179 ALA A C 1
ATOM 1455 O O . ALA A 1 179 ? 22.024 0.568 -38.116 1.00 93.81 179 ALA A O 1
ATOM 1456 N N . VAL A 1 180 ? 23.470 1.597 -39.494 1.00 95.31 180 VAL A N 1
ATOM 1457 C CA . VAL A 1 180 ? 24.557 1.720 -38.508 1.00 95.31 180 VAL A CA 1
ATOM 1458 C C . VAL A 1 180 ? 24.158 2.638 -37.352 1.00 95.31 180 VAL A C 1
ATOM 1460 O O . VAL A 1 180 ? 24.344 2.267 -36.194 1.00 95.31 180 VAL A O 1
ATOM 1463 N N . VAL A 1 181 ? 23.560 3.800 -37.631 1.00 93.31 181 VAL A N 1
ATOM 1464 C CA . VAL A 1 181 ? 23.081 4.731 -36.592 1.00 93.31 181 VAL A CA 1
ATOM 1465 C C . VAL A 1 181 ? 22.018 4.065 -35.715 1.00 93.31 181 VAL A C 1
ATOM 1467 O O . VAL A 1 181 ? 22.105 4.133 -34.486 1.00 93.31 181 VAL A O 1
ATOM 1470 N N . ALA A 1 182 ? 21.055 3.366 -36.323 1.00 92.56 182 ALA A N 1
ATOM 1471 C CA . ALA A 1 182 ? 20.035 2.623 -35.588 1.00 92.56 182 ALA A CA 1
ATOM 1472 C C . ALA A 1 182 ? 20.650 1.520 -34.707 1.00 92.56 182 ALA A C 1
ATOM 1474 O O . ALA A 1 182 ? 20.273 1.380 -33.541 1.00 92.56 182 ALA A O 1
ATOM 1475 N N . ALA A 1 183 ? 21.628 0.771 -35.228 1.00 93.75 183 ALA A N 1
ATOM 1476 C CA . ALA A 1 183 ? 22.323 -0.279 -34.487 1.00 93.75 183 ALA A CA 1
ATOM 1477 C C . ALA A 1 183 ? 23.131 0.278 -33.302 1.00 93.75 183 ALA A C 1
ATOM 1479 O O . ALA A 1 183 ? 23.029 -0.257 -32.197 1.00 93.75 183 ALA A O 1
ATOM 1480 N N . ILE A 1 184 ? 23.877 1.373 -33.496 1.00 94.00 184 ILE A N 1
ATOM 1481 C CA . ILE A 1 184 ? 24.636 2.046 -32.426 1.00 94.00 184 ILE A CA 1
ATOM 1482 C C . ILE A 1 184 ? 23.694 2.491 -31.304 1.00 94.00 184 ILE A C 1
ATOM 1484 O O . ILE A 1 184 ? 23.966 2.227 -30.131 1.00 94.00 184 ILE A O 1
ATOM 1488 N N . MET A 1 185 ? 22.566 3.115 -31.654 1.00 91.69 185 MET A N 1
ATOM 1489 C CA . MET A 1 185 ? 21.573 3.555 -30.671 1.00 91.69 185 MET A CA 1
ATOM 1490 C C . MET A 1 185 ? 20.957 2.369 -29.919 1.00 91.69 185 MET A C 1
ATOM 1492 O O . MET A 1 185 ? 20.896 2.394 -28.690 1.00 91.69 185 MET A O 1
ATOM 1496 N N . LEU A 1 186 ? 20.565 1.299 -30.620 1.00 90.31 186 LEU A N 1
ATOM 1497 C CA . LEU A 1 186 ? 20.020 0.085 -29.997 1.00 90.31 186 LEU A CA 1
ATOM 1498 C C . LEU A 1 186 ? 21.006 -0.568 -29.021 1.00 90.31 186 LEU A C 1
ATOM 1500 O O . LEU A 1 186 ? 20.615 -0.948 -27.916 1.00 90.31 186 LEU A O 1
ATOM 1504 N N . ILE A 1 187 ? 22.280 -0.677 -29.404 1.00 91.94 187 ILE A N 1
ATOM 1505 C CA . ILE A 1 187 ? 23.333 -1.215 -28.535 1.00 91.94 187 ILE A CA 1
ATOM 1506 C C . ILE A 1 187 ? 23.522 -0.306 -27.315 1.00 91.94 187 ILE A C 1
ATOM 1508 O O . ILE A 1 187 ? 23.560 -0.798 -26.187 1.00 91.94 187 ILE A O 1
ATOM 1512 N N . GLY A 1 188 ? 23.565 1.014 -27.515 1.00 90.06 188 GLY A N 1
ATOM 1513 C CA . GLY A 1 188 ? 23.666 1.989 -26.429 1.00 90.06 188 GLY A CA 1
ATOM 1514 C C . GLY A 1 188 ? 22.513 1.892 -25.423 1.00 90.06 188 GLY A C 1
ATOM 1515 O O . GLY A 1 188 ? 22.746 1.935 -24.213 1.00 90.06 188 GLY A O 1
ATOM 1516 N N . PHE A 1 189 ? 21.279 1.701 -25.898 1.00 90.12 189 PHE A N 1
ATOM 1517 C CA . PHE A 1 189 ? 20.112 1.527 -25.027 1.00 90.12 189 PHE A CA 1
ATOM 1518 C C . PHE A 1 189 ? 20.109 0.186 -24.284 1.00 90.12 189 PHE A C 1
ATOM 1520 O O . PHE A 1 189 ? 19.757 0.162 -23.101 1.00 90.12 189 PHE A O 1
ATOM 1527 N N . ARG A 1 190 ? 20.558 -0.906 -24.922 1.00 87.00 190 ARG A N 1
ATOM 1528 C CA . ARG A 1 190 ? 20.744 -2.202 -24.242 1.00 87.00 190 ARG A CA 1
ATOM 1529 C C . ARG A 1 190 ? 21.796 -2.125 -23.138 1.00 87.00 190 ARG A C 1
ATOM 1531 O O . ARG A 1 190 ? 21.550 -2.597 -22.037 1.00 87.00 190 ARG A O 1
ATOM 1538 N N . LEU A 1 191 ? 22.936 -1.479 -23.392 1.00 86.06 191 LEU A N 1
ATOM 1539 C CA . LEU A 1 191 ? 24.012 -1.332 -22.399 1.00 86.06 191 LEU A CA 1
ATOM 1540 C C . LEU A 1 191 ? 23.582 -0.530 -21.163 1.00 86.06 191 LEU A C 1
ATOM 1542 O O . LEU A 1 191 ? 24.104 -0.748 -20.074 1.00 86.06 191 LEU A O 1
ATOM 1546 N N . LYS A 1 192 ? 22.628 0.395 -21.315 1.00 83.81 192 LYS A N 1
ATOM 1547 C CA . LYS A 1 192 ? 22.083 1.175 -20.198 1.00 83.81 192 LYS A CA 1
ATOM 1548 C C . LYS A 1 192 ? 20.964 0.464 -19.425 1.00 83.81 192 LYS A C 1
ATOM 1550 O O . LYS A 1 192 ? 20.429 1.077 -18.504 1.00 83.81 192 LYS A O 1
ATOM 1555 N N . ASN A 1 193 ? 20.595 -0.778 -19.764 1.00 76.19 193 ASN A N 1
ATOM 1556 C CA . ASN A 1 193 ? 19.405 -1.473 -19.238 1.00 76.19 193 ASN A CA 1
ATOM 1557 C C . ASN A 1 193 ? 18.111 -0.659 -19.431 1.00 76.19 193 ASN A C 1
ATOM 1559 O O . ASN A 1 193 ? 17.205 -0.663 -18.590 1.00 76.19 193 ASN A O 1
ATOM 1563 N N . TRP A 1 194 ? 18.043 0.122 -20.516 1.00 72.25 194 TRP A N 1
ATOM 1564 C CA . TRP A 1 194 ? 16.820 0.838 -20.882 1.00 72.25 194 TRP A CA 1
ATOM 1565 C C . TRP A 1 194 ? 15.873 -0.023 -21.730 1.00 72.25 194 TRP A C 1
ATOM 1567 O O . TRP A 1 194 ? 14.706 0.335 -21.889 1.00 72.25 194 TRP A O 1
ATOM 1577 N N . LEU A 1 195 ? 16.385 -1.147 -22.227 1.00 60.16 195 LEU A N 1
ATOM 1578 C CA . LEU A 1 195 ? 15.703 -2.215 -22.948 1.00 60.16 195 LEU A CA 1
ATOM 1579 C C . LEU A 1 195 ? 15.889 -3.527 -22.193 1.00 60.16 195 LEU A C 1
ATOM 1581 O O . LEU A 1 195 ? 16.999 -3.705 -21.641 1.00 60.16 195 LEU A O 1
#

Sequence (195 aa):
GKGRLRQNGSDYLIYALIDAVVDQYFAVLEMLGERIESLQERVMADPKPETLQNIHALKRQLLFVRRAVWPLREAINNLSRSECPFLHEPTKLFFRDVYDHVVQIVDT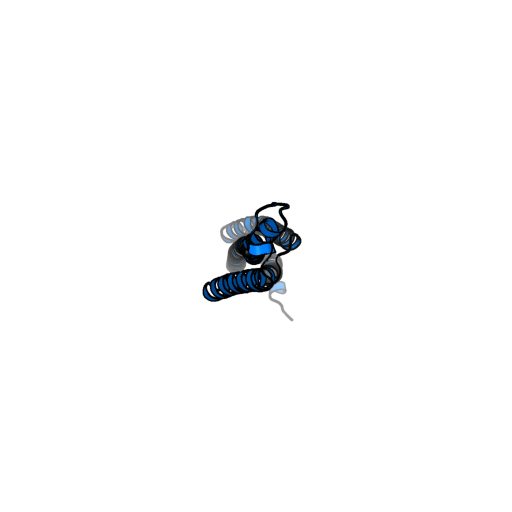IETLREMVSASLDIYLSSVSYRLNAVMRVLTVITTIFMPLSFIAGIYGMNFEHMPELKWVWGYPMALGIMAVVAAIMLIGFRLKNWL

Secondary structure (DSSP, 8-state):
---GGGTS-HHHHHHHHHHHHHHHHHHHHHHHHHHHHHHHHHHHH---HHHHHHHHHHHHHHHHHHHHHHHHHHHHHHHHHS--TT--HHHHHHHHHHHHHHHHHHHHHHHHHHHHHHHHHHHHHHHHHHHHHHHHHHHHHHHHHHHHHHHHHHHTS--S--GGGGSTTHHHHHHHHHHHHHHHHHHHHHHTT--